Protein AF-A0A9P7Z7U4-F1 (afdb_monomer)

Secondary structure (DSSP, 8-state):
-PPPPPPPTT-SPPPTTSHHHHHHTSSS----GGGGSSPPPP--S-----TTGGGTT---------GGGSSPPHHHHHHHHHHHHHHHHHHHHHHHHHHHHHHHHHHHHHHHHHHHHHHHHHHHHHHHHHHHHTT----GGG----SS-S------HHHHHHHHHHHHHHHHHHTTSGGGSSS-----------

Structure (mmCIF, N/CA/C/O backbone):
data_AF-A0A9P7Z7U4-F1
#
_entry.id   AF-A0A9P7Z7U4-F1
#
loop_
_atom_site.group_PDB
_atom_site.id
_atom_site.type_symbol
_atom_site.label_atom_id
_atom_site.label_alt_id
_atom_site.label_comp_id
_atom_site.label_asym_id
_atom_site.label_entity_id
_atom_site.label_seq_id
_atom_site.pdbx_PDB_ins_code
_atom_site.Cartn_x
_atom_site.Cartn_y
_atom_site.Cartn_z
_atom_site.occupancy
_atom_site.B_iso_or_equiv
_atom_site.auth_seq_id
_atom_site.auth_comp_id
_atom_site.auth_asym_id
_atom_site.auth_atom_id
_atom_site.pdbx_PDB_model_num
ATOM 1 N N . MET A 1 1 ? -28.093 2.562 -2.407 1.00 53.78 1 MET A N 1
ATOM 2 C CA . MET A 1 1 ? -27.648 2.132 -3.753 1.00 53.78 1 MET A CA 1
ATOM 3 C C . MET A 1 1 ? -27.410 0.629 -3.735 1.00 53.78 1 MET A C 1
ATOM 5 O O . MET A 1 1 ? -26.578 0.169 -2.962 1.00 53.78 1 MET A O 1
ATOM 9 N N . ALA A 1 2 ? -28.200 -0.135 -4.493 1.00 54.59 2 ALA A N 1
ATOM 10 C CA . ALA A 1 2 ? -28.152 -1.597 -4.494 1.00 54.59 2 ALA A CA 1
ATOM 11 C C . ALA A 1 2 ? -26.913 -2.122 -5.244 1.00 54.59 2 ALA A C 1
ATOM 13 O O . ALA A 1 2 ? -26.557 -1.611 -6.303 1.00 54.59 2 ALA A O 1
ATOM 14 N N . LYS A 1 3 ? -26.252 -3.142 -4.686 1.00 68.19 3 LYS A N 1
ATOM 15 C CA . LYS A 1 3 ? -25.106 -3.832 -5.297 1.00 68.19 3 LYS A CA 1
ATOM 16 C C . LYS A 1 3 ? -25.622 -4.801 -6.370 1.00 68.19 3 LYS A C 1
ATOM 18 O O . LYS A 1 3 ? -26.351 -5.731 -6.045 1.00 68.19 3 LYS A O 1
ATOM 23 N N . THR A 1 4 ? -25.253 -4.599 -7.635 1.00 70.69 4 THR A N 1
ATOM 24 C CA . THR A 1 4 ? -25.610 -5.502 -8.745 1.00 70.69 4 THR A CA 1
ATOM 25 C C . THR A 1 4 ? -24.744 -6.767 -8.730 1.00 70.69 4 THR A C 1
ATOM 27 O O . THR A 1 4 ? -23.529 -6.679 -8.550 1.00 70.69 4 THR A O 1
ATOM 30 N N . ALA A 1 5 ? -25.354 -7.937 -8.946 1.00 73.44 5 ALA A N 1
ATOM 31 C CA . ALA A 1 5 ? -24.666 -9.229 -8.991 1.00 73.44 5 ALA A CA 1
ATOM 32 C C . ALA A 1 5 ? -23.664 -9.331 -10.169 1.00 73.44 5 ALA A C 1
ATOM 34 O O . ALA A 1 5 ? -23.907 -8.754 -11.233 1.00 73.44 5 ALA A O 1
ATOM 35 N N . PRO A 1 6 ? -22.546 -10.072 -10.025 1.00 65.31 6 PRO A N 1
ATOM 36 C CA . PRO A 1 6 ? -21.563 -10.219 -11.095 1.00 65.31 6 PRO A CA 1
ATOM 37 C C . PRO A 1 6 ? -22.124 -11.047 -12.261 1.00 65.31 6 PRO A C 1
ATOM 39 O O . PRO A 1 6 ? -22.625 -12.157 -12.084 1.00 65.31 6 PRO A O 1
ATOM 42 N N . MET A 1 7 ? -22.016 -10.516 -13.480 1.00 63.41 7 MET A N 1
ATOM 43 C CA . MET A 1 7 ? -22.521 -11.164 -14.694 1.00 63.41 7 MET A CA 1
ATOM 44 C C . MET A 1 7 ? -21.717 -12.433 -15.039 1.00 63.41 7 MET A C 1
ATOM 46 O O . MET A 1 7 ? -20.485 -12.422 -15.088 1.00 63.41 7 MET A O 1
ATOM 50 N N . LYS A 1 8 ? -22.423 -13.534 -15.331 1.00 63.44 8 LYS A N 1
ATOM 51 C CA . LYS A 1 8 ? -21.854 -14.841 -15.708 1.00 63.44 8 LYS A CA 1
ATOM 52 C C . LYS A 1 8 ? -21.093 -14.743 -17.044 1.00 63.44 8 LYS A C 1
ATOM 54 O O . LYS A 1 8 ? -21.683 -14.413 -18.074 1.00 63.44 8 LYS A O 1
ATOM 59 N N . LYS A 1 9 ? -19.791 -15.064 -17.052 1.00 59.34 9 LYS A N 1
ATOM 60 C CA . LYS A 1 9 ? -18.967 -15.162 -18.277 1.00 59.34 9 LYS A CA 1
ATOM 61 C C . LYS A 1 9 ? -19.599 -16.170 -19.247 1.00 59.34 9 LYS A C 1
ATOM 63 O O . LYS A 1 9 ? -19.725 -17.341 -18.906 1.00 59.34 9 LYS A O 1
ATOM 68 N N . GLY A 1 10 ? -19.982 -15.710 -20.439 1.00 59.62 10 GLY A N 1
ATOM 69 C CA . GLY A 1 10 ? -20.414 -16.569 -21.552 1.00 59.62 10 GLY A CA 1
ATOM 70 C C . GLY A 1 10 ? -21.781 -16.255 -22.167 1.00 59.62 10 GLY A C 1
ATOM 71 O O . GLY A 1 10 ? -22.079 -16.802 -23.218 1.00 59.62 10 GLY A O 1
ATOM 72 N N . LYS A 1 11 ? -22.597 -15.377 -21.563 1.00 58.62 11 LYS A N 1
ATOM 73 C CA . LYS A 1 11 ? -23.938 -15.029 -22.089 1.00 58.62 11 LYS A CA 1
ATOM 74 C C . LYS A 1 11 ? -24.043 -13.654 -22.757 1.00 58.62 11 LYS A C 1
ATOM 76 O O . LYS A 1 11 ? -25.114 -13.300 -23.234 1.00 58.62 11 LYS A O 1
ATOM 81 N N . ASN A 1 12 ? -22.958 -12.884 -22.805 1.00 63.12 12 ASN A N 1
ATOM 82 C CA . ASN A 1 12 ? -22.965 -11.617 -23.532 1.00 63.12 12 ASN A CA 1
ATOM 83 C C . ASN A 1 12 ? -22.619 -11.886 -25.000 1.00 63.12 12 ASN A C 1
ATOM 85 O O . ASN A 1 12 ? -21.666 -12.637 -25.242 1.00 63.12 12 ASN A O 1
ATOM 89 N N . PRO A 1 13 ? -23.328 -11.270 -25.967 1.00 65.69 13 PRO A N 1
ATOM 90 C CA . PRO A 1 13 ? -22.932 -11.345 -27.364 1.00 65.69 13 PRO A CA 1
ATOM 91 C C . PRO A 1 13 ? -21.469 -10.915 -27.472 1.00 65.69 13 PRO A C 1
ATOM 93 O O . PRO A 1 13 ? -21.050 -9.910 -26.887 1.00 65.69 13 PRO A O 1
ATOM 96 N N . ILE A 1 14 ? -20.670 -11.734 -28.155 1.00 65.94 14 ILE A N 1
ATOM 97 C CA . ILE A 1 14 ? -19.247 -11.479 -28.361 1.00 65.94 14 ILE A CA 1
ATOM 98 C C . ILE A 1 14 ? -19.124 -10.080 -28.961 1.00 65.94 14 ILE A C 1
ATOM 100 O O . ILE A 1 14 ? -19.628 -9.817 -30.049 1.00 65.94 14 ILE A O 1
ATOM 104 N N . SER A 1 15 ? -18.485 -9.168 -28.223 1.00 75.94 15 SER A N 1
ATOM 105 C CA . SER A 1 15 ? -18.319 -7.787 -28.670 1.00 75.94 15 SER A CA 1
ATOM 106 C C . SER A 1 15 ? -17.705 -7.769 -30.068 1.00 75.94 15 SER A C 1
ATOM 108 O O . SER A 1 15 ? -16.692 -8.436 -30.311 1.00 75.94 15 SER A O 1
ATOM 110 N N . VAL A 1 16 ? -18.293 -6.968 -30.961 1.00 74.50 16 VAL A N 1
ATOM 111 C CA . VAL A 1 16 ? -17.900 -6.825 -32.374 1.00 74.50 16 VAL A CA 1
ATOM 112 C C . VAL A 1 16 ? -16.402 -6.533 -32.528 1.00 74.50 16 VAL A C 1
ATOM 114 O O . VAL A 1 16 ? -15.778 -6.971 -33.490 1.00 74.50 16 VAL A O 1
ATOM 117 N N . ARG A 1 17 ? -15.785 -5.852 -31.551 1.00 80.94 17 ARG A N 1
ATOM 118 C CA . ARG A 1 17 ? -14.359 -5.473 -31.563 1.00 80.94 17 ARG A CA 1
ATOM 119 C C . ARG A 1 17 ? -13.432 -6.493 -30.889 1.00 80.94 17 ARG A C 1
ATOM 121 O O . ARG A 1 17 ? -12.218 -6.282 -30.870 1.00 80.94 17 ARG A O 1
ATOM 128 N N . SER A 1 18 ? -13.969 -7.561 -30.303 1.00 80.94 18 SER A N 1
ATOM 129 C CA . SER A 1 18 ? -13.172 -8.564 -29.597 1.00 80.94 18 SER A CA 1
ATOM 130 C C . SER A 1 18 ? -12.299 -9.376 -30.558 1.00 80.94 18 SER A C 1
ATOM 132 O O . SER A 1 18 ? -12.591 -9.532 -31.741 1.00 80.94 18 SER A O 1
ATOM 134 N N . ARG A 1 19 ? -11.209 -9.950 -30.039 1.00 76.19 19 ARG A N 1
ATOM 135 C CA . ARG A 1 19 ? -10.376 -10.872 -30.826 1.00 76.19 19 ARG A CA 1
ATOM 136 C C . ARG A 1 19 ? -11.134 -12.130 -31.260 1.00 76.19 19 ARG A C 1
ATOM 138 O O . ARG A 1 19 ? -10.766 -12.712 -32.270 1.00 76.19 19 ARG A O 1
ATOM 145 N N . ALA A 1 20 ? -12.157 -12.549 -30.513 1.00 73.56 20 ALA A N 1
ATOM 146 C CA . ALA A 1 20 ? -12.950 -13.730 -30.838 1.00 73.56 20 ALA A CA 1
ATOM 147 C C . ALA A 1 20 ? -13.825 -13.513 -32.084 1.00 73.56 20 ALA A C 1
ATOM 149 O O . ALA A 1 20 ? -13.815 -14.375 -32.955 1.00 73.56 20 ALA A O 1
ATOM 150 N N . SER A 1 21 ? -14.490 -12.355 -32.231 1.00 75.50 21 SER A N 1
ATOM 151 C CA . SER A 1 21 ? -15.268 -12.057 -33.451 1.00 75.50 21 SER A CA 1
ATOM 152 C C . SER A 1 21 ? -14.368 -11.979 -34.685 1.00 75.50 21 SER A C 1
ATOM 154 O O . SER A 1 21 ? -14.662 -12.584 -35.708 1.00 75.50 21 SER A O 1
ATOM 156 N N . LYS A 1 22 ? -13.208 -11.323 -34.563 1.00 77.62 22 LYS A N 1
ATOM 157 C CA . LYS A 1 22 ? -12.234 -11.210 -35.659 1.00 77.62 22 LYS A CA 1
ATOM 158 C C . LYS A 1 22 ? -11.640 -12.556 -36.087 1.00 77.62 22 LYS A C 1
ATOM 160 O O . LYS A 1 22 ? -11.245 -12.686 -37.236 1.00 77.62 22 LYS A O 1
ATOM 165 N N . ARG A 1 23 ? -11.574 -13.534 -35.175 1.00 77.06 23 ARG A N 1
ATOM 166 C CA . ARG A 1 23 ? -11.170 -14.920 -35.475 1.00 77.06 23 ARG A CA 1
ATOM 167 C C . ARG A 1 23 ? -12.306 -15.751 -36.069 1.00 77.06 23 ARG A C 1
ATOM 169 O O . ARG A 1 23 ? -12.038 -16.626 -36.873 1.00 77.06 23 ARG A O 1
ATOM 176 N N . ALA A 1 24 ? -13.553 -15.488 -35.684 1.00 70.69 24 ALA A N 1
ATOM 177 C CA . ALA A 1 24 ? -14.711 -16.165 -36.266 1.00 70.69 24 ALA A 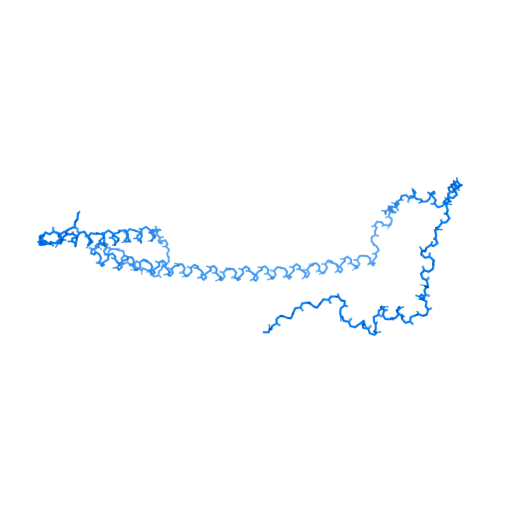CA 1
ATOM 178 C C . ALA A 1 24 ? -14.969 -15.729 -37.721 1.00 70.69 24 ALA A C 1
ATOM 180 O O . ALA A 1 24 ? -15.392 -16.541 -38.530 1.00 70.69 24 ALA A O 1
ATOM 181 N N . SER A 1 25 ? -14.693 -14.465 -38.063 1.00 67.19 25 SER A N 1
ATOM 182 C CA . SER A 1 25 ? -14.880 -13.920 -39.418 1.00 67.19 25 SER A CA 1
ATOM 183 C C . SER A 1 25 ? -13.629 -13.981 -40.306 1.00 67.19 25 SER A C 1
ATOM 185 O O . SER A 1 25 ? -13.640 -13.422 -41.400 1.00 67.19 25 SER A O 1
ATOM 187 N N . SER A 1 26 ? -12.531 -14.600 -39.855 1.00 67.75 26 SER A N 1
ATOM 188 C CA . SER A 1 26 ? -11.343 -14.780 -40.698 1.00 67.75 26 SER A CA 1
ATOM 189 C C . SER A 1 26 ? -11.488 -16.035 -41.572 1.00 67.75 26 SER A C 1
ATOM 191 O O . SER A 1 26 ? -11.733 -17.096 -41.004 1.00 67.75 26 SER A O 1
ATOM 193 N N . PRO A 1 27 ? -11.248 -15.972 -42.900 1.00 68.25 27 PRO A N 1
ATOM 194 C CA . PRO A 1 27 ? -11.294 -17.129 -43.814 1.00 68.25 27 PRO A CA 1
ATOM 195 C C . PRO A 1 27 ? -10.269 -18.247 -43.557 1.00 68.25 27 PRO A C 1
ATOM 197 O O . PRO A 1 27 ? -10.151 -19.176 -44.348 1.00 68.25 27 PRO A O 1
ATOM 200 N N . SER A 1 28 ? -9.498 -18.175 -42.474 1.00 62.50 28 SER A N 1
ATOM 201 C CA . SER A 1 28 ? -8.629 -19.260 -42.045 1.00 62.50 28 SER A CA 1
ATOM 202 C C . SER A 1 28 ? -9.347 -20.063 -40.963 1.00 62.50 28 SER A C 1
ATOM 204 O O . SER A 1 28 ? -9.469 -19.569 -39.842 1.00 62.50 28 SER A O 1
ATOM 206 N N . ILE A 1 29 ? -9.719 -21.308 -41.280 1.00 63.06 29 ILE A N 1
ATOM 207 C CA . ILE A 1 29 ? -10.112 -22.379 -40.343 1.00 63.06 29 ILE A CA 1
ATOM 208 C C . ILE A 1 29 ? -11.628 -22.688 -40.211 1.00 63.06 29 ILE A C 1
ATOM 210 O O . ILE A 1 29 ? -12.133 -22.925 -39.118 1.00 63.06 29 ILE A O 1
ATOM 214 N N . ASP A 1 30 ? -12.354 -22.856 -41.323 1.00 58.62 30 ASP A N 1
ATOM 215 C CA . ASP A 1 30 ? -13.291 -23.999 -41.350 1.00 58.62 30 ASP A CA 1
ATOM 216 C C . ASP A 1 30 ? -12.516 -25.222 -41.828 1.00 58.62 30 ASP A C 1
ATOM 218 O O . ASP A 1 30 ? -12.589 -25.635 -42.980 1.00 58.62 30 ASP A O 1
ATOM 222 N N . THR A 1 31 ? -11.660 -25.738 -40.944 1.00 61.19 31 THR A N 1
ATOM 223 C CA . THR A 1 31 ? -11.147 -27.086 -41.126 1.00 61.19 31 THR A CA 1
ATOM 224 C C . THR A 1 31 ? -12.280 -28.023 -40.747 1.00 61.19 31 THR A C 1
ATOM 226 O O . THR A 1 31 ? -12.677 -28.176 -39.580 1.00 61.19 31 THR A O 1
ATOM 229 N N . ASP A 1 32 ? -12.855 -28.617 -41.779 1.00 64.88 32 ASP A N 1
ATOM 230 C CA . ASP A 1 32 ? -13.521 -29.893 -41.706 1.00 64.88 32 ASP A CA 1
ATOM 231 C C . ASP A 1 32 ? -12.712 -30.793 -40.764 1.00 64.88 32 ASP A C 1
ATOM 233 O O . ASP A 1 32 ? -11.511 -31.016 -40.899 1.00 64.88 32 ASP A O 1
ATOM 237 N N . LYS A 1 33 ? -13.371 -31.271 -39.709 1.00 65.56 33 LYS A N 1
ATOM 238 C CA . LYS A 1 33 ? -12.751 -32.063 -38.638 1.00 65.56 33 LYS A CA 1
ATOM 239 C C . LYS A 1 33 ? -12.387 -33.476 -39.137 1.00 65.56 33 LYS A C 1
ATOM 241 O O . LYS A 1 33 ? -12.159 -34.369 -38.327 1.00 65.56 33 LYS A 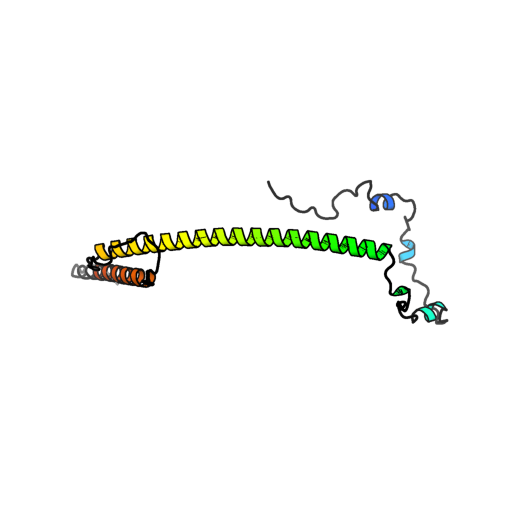O 1
ATOM 246 N N . SER A 1 34 ? -12.320 -33.658 -40.457 1.00 68.00 34 SER A N 1
ATOM 247 C CA . SER A 1 34 ? -11.947 -34.858 -41.201 1.00 68.00 34 SER A CA 1
ATOM 248 C C . SER A 1 34 ? -10.561 -35.364 -40.796 1.00 68.00 34 SER A C 1
ATOM 250 O O . SER A 1 34 ? -10.356 -36.567 -40.673 1.00 68.00 34 SER A O 1
ATOM 252 N N . LEU A 1 35 ? -9.645 -34.457 -40.448 1.00 65.19 35 LEU A N 1
ATOM 253 C CA . LEU A 1 35 ? -8.295 -34.798 -39.992 1.00 65.19 35 LEU A CA 1
ATOM 254 C C . LEU A 1 35 ? -8.205 -35.221 -38.516 1.00 65.19 35 LEU A C 1
ATOM 256 O O . LEU A 1 35 ? -7.141 -35.647 -38.080 1.00 65.19 35 LEU A O 1
ATOM 260 N N . LYS A 1 36 ? -9.290 -35.142 -37.727 1.00 70.06 36 LYS A N 1
ATOM 261 C CA . LYS A 1 36 ? -9.268 -35.608 -36.323 1.00 70.06 36 LYS A CA 1
ATOM 262 C C . LYS A 1 36 ? -9.312 -37.130 -36.193 1.00 70.06 36 LYS A C 1
ATOM 264 O O . LYS A 1 36 ? -8.868 -37.651 -35.177 1.00 70.06 36 LYS A O 1
ATOM 269 N N . ASN A 1 37 ? -9.828 -37.825 -37.208 1.00 73.50 37 ASN A N 1
ATOM 270 C CA . ASN A 1 37 ? -9.922 -39.288 -37.225 1.00 73.50 37 ASN A CA 1
ATOM 271 C C . ASN A 1 37 ? -8.746 -39.951 -37.957 1.00 73.50 37 ASN A C 1
ATOM 273 O O . ASN A 1 37 ? -8.653 -41.177 -37.987 1.00 73.50 37 ASN A O 1
ATOM 277 N N . VAL A 1 38 ? -7.844 -39.162 -38.548 1.00 79.00 38 VAL A N 1
ATOM 278 C CA . VAL A 1 38 ? -6.641 -39.695 -39.186 1.00 79.00 38 VAL A CA 1
ATOM 279 C C . VAL A 1 38 ? -5.639 -40.022 -38.086 1.00 79.00 38 VAL A C 1
ATOM 281 O O . VAL A 1 38 ? -5.081 -39.133 -37.444 1.00 79.00 38 VAL A O 1
ATOM 284 N N . LYS A 1 39 ? -5.433 -41.319 -37.843 1.00 80.31 39 LYS A N 1
ATOM 285 C CA . LYS A 1 39 ? -4.415 -41.793 -36.905 1.00 80.31 39 LYS A CA 1
ATOM 286 C C . LYS A 1 39 ? -3.036 -41.351 -37.419 1.00 80.31 39 LYS A C 1
ATOM 288 O O . LYS A 1 39 ? -2.740 -41.599 -38.590 1.00 80.31 39 LYS A O 1
ATOM 293 N N . PRO A 1 40 ? -2.195 -40.710 -36.588 1.00 77.69 40 PRO A N 1
ATOM 294 C CA . PRO A 1 40 ? -0.841 -40.376 -37.002 1.00 77.69 40 PRO A CA 1
ATOM 295 C C . PRO A 1 40 ? -0.069 -41.658 -37.363 1.00 77.69 40 PRO A C 1
ATOM 297 O O . PRO A 1 40 ? -0.362 -42.726 -36.810 1.00 77.69 40 PRO A O 1
ATOM 300 N N . PRO A 1 41 ? 0.899 -41.576 -38.292 1.00 78.00 41 PRO A N 1
ATOM 301 C CA . PRO A 1 41 ? 1.740 -42.714 -38.634 1.00 78.00 41 PRO A CA 1
ATOM 302 C C . PRO A 1 41 ? 2.431 -43.260 -37.377 1.00 78.00 41 PRO A C 1
ATOM 304 O O . PRO A 1 41 ? 2.852 -42.495 -36.511 1.00 78.00 41 PRO A O 1
ATOM 307 N N . ASN A 1 42 ? 2.521 -44.590 -37.283 1.00 74.94 42 ASN A N 1
ATOM 308 C CA . ASN A 1 42 ? 3.298 -45.287 -36.257 1.00 74.94 42 ASN A CA 1
ATOM 309 C C . ASN A 1 42 ? 4.731 -44.725 -36.258 1.00 74.94 42 ASN A C 1
ATOM 311 O O . ASN A 1 42 ? 5.351 -44.651 -37.322 1.00 74.94 42 ASN A O 1
ATOM 315 N N . GLU A 1 43 ? 5.223 -44.309 -35.088 1.00 69.81 43 GLU A N 1
ATOM 316 C CA . GLU A 1 43 ? 6.596 -43.849 -34.900 1.00 69.81 43 GLU A CA 1
ATOM 317 C C . GLU A 1 43 ? 7.570 -44.911 -35.428 1.00 69.81 43 GLU A C 1
ATOM 319 O O . GLU A 1 43 ? 7.791 -45.956 -34.821 1.00 69.81 43 GLU A O 1
ATOM 324 N N . SER A 1 44 ? 8.150 -44.660 -36.604 1.00 67.25 44 SER A N 1
ATOM 325 C CA . SER A 1 44 ? 9.158 -45.554 -37.160 1.00 67.25 44 SER A CA 1
ATOM 326 C C . SER A 1 44 ? 10.317 -45.686 -36.171 1.00 67.25 44 SER A C 1
ATOM 328 O O . SER A 1 44 ? 10.877 -44.676 -35.746 1.00 67.25 44 SER A O 1
ATOM 330 N N . VAL A 1 45 ? 10.716 -46.926 -35.882 1.00 61.03 45 VAL A N 1
ATOM 331 C CA . VAL A 1 45 ? 11.788 -47.354 -34.953 1.00 61.03 45 VAL A CA 1
ATOM 332 C C . VAL A 1 45 ? 13.186 -46.812 -35.330 1.00 61.03 45 VAL A C 1
ATOM 334 O O . VAL A 1 45 ? 14.194 -47.116 -34.701 1.00 61.03 45 VAL A O 1
ATOM 337 N N . ASN A 1 46 ? 13.276 -45.935 -36.329 1.00 62.59 46 ASN A N 1
ATOM 338 C CA . ASN A 1 46 ? 14.488 -45.217 -36.687 1.00 62.59 46 ASN A CA 1
ATOM 339 C C . ASN A 1 46 ? 14.608 -43.938 -35.847 1.00 62.59 46 ASN A C 1
ATOM 341 O O . ASN A 1 46 ? 14.505 -42.824 -36.367 1.00 62.59 46 ASN A O 1
ATOM 345 N N . TYR A 1 47 ? 14.850 -44.104 -34.542 1.00 63.12 47 TYR A N 1
ATOM 346 C CA . TYR A 1 47 ? 15.257 -43.031 -33.633 1.00 63.12 47 TYR A CA 1
ATOM 347 C C . TYR A 1 47 ? 16.646 -42.527 -34.044 1.00 63.12 47 TYR A C 1
ATOM 349 O O . TYR A 1 47 ? 17.676 -42.891 -33.480 1.00 63.12 47 TYR A O 1
ATOM 357 N N . ARG A 1 48 ? 16.701 -41.701 -35.090 1.00 67.6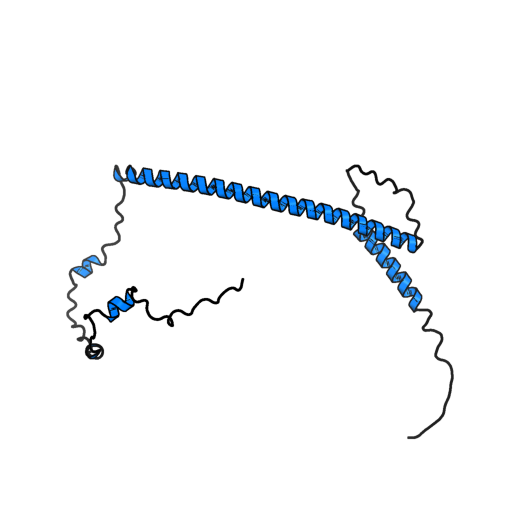2 48 ARG A N 1
ATOM 358 C CA . ARG A 1 48 ? 17.880 -40.884 -35.365 1.00 67.62 48 ARG A CA 1
ATOM 359 C C . ARG A 1 48 ? 17.862 -39.783 -34.307 1.00 67.62 48 ARG A C 1
ATOM 361 O O . ARG A 1 48 ? 16.904 -39.006 -34.318 1.00 67.62 48 ARG A O 1
ATOM 368 N N . PRO A 1 49 ? 18.848 -39.687 -33.396 1.00 64.69 49 PRO A N 1
ATOM 369 C CA . PRO A 1 49 ? 18.897 -38.567 -32.470 1.00 64.69 49 PRO A CA 1
ATOM 370 C C . PRO A 1 49 ? 18.967 -37.295 -33.312 1.00 64.69 49 PRO A C 1
ATOM 372 O O . PRO A 1 49 ? 19.953 -37.033 -34.003 1.00 64.69 49 PRO A O 1
ATOM 375 N N . SER A 1 50 ? 17.861 -36.550 -33.342 1.00 71.31 50 SER A N 1
ATOM 376 C CA . SER A 1 50 ? 17.814 -35.281 -34.054 1.00 71.31 50 SER A CA 1
ATOM 377 C C . SER A 1 50 ? 18.899 -34.379 -33.471 1.00 71.31 50 SER A C 1
ATOM 379 O O . SER A 1 50 ? 19.145 -34.395 -32.266 1.00 71.31 50 SER A O 1
ATOM 381 N N . VAL A 1 51 ? 19.548 -33.569 -34.303 1.00 66.56 51 VAL A N 1
ATOM 382 C CA . VAL A 1 51 ? 20.573 -32.604 -33.859 1.00 66.56 51 VAL A CA 1
ATOM 383 C C . VAL A 1 51 ? 20.033 -31.679 -32.744 1.00 66.56 51 VAL A C 1
ATOM 385 O O . VAL A 1 51 ? 20.791 -31.178 -31.920 1.00 66.56 51 VAL A O 1
ATOM 388 N N . LEU A 1 52 ? 18.705 -31.533 -32.638 1.00 65.25 52 LEU A N 1
ATOM 389 C CA . LEU A 1 52 ? 18.009 -30.807 -31.573 1.00 65.25 52 LEU A CA 1
ATOM 390 C C . LEU A 1 52 ? 18.018 -31.522 -30.206 1.00 65.25 52 LEU A C 1
ATOM 392 O O . LEU A 1 52 ? 17.885 -30.850 -29.184 1.00 65.25 52 LEU A O 1
ATOM 396 N N . ALA A 1 53 ? 18.197 -32.846 -30.148 1.00 63.62 53 ALA A N 1
ATOM 397 C CA . ALA A 1 53 ? 18.285 -33.598 -28.893 1.00 63.62 53 ALA A CA 1
ATOM 398 C C . ALA A 1 53 ? 19.542 -33.224 -28.085 1.00 63.62 53 ALA A C 1
ATOM 400 O O . ALA A 1 53 ? 19.478 -33.128 -26.862 1.00 63.62 53 ALA A O 1
ATOM 401 N N . VAL A 1 54 ? 20.648 -32.893 -28.765 1.00 61.09 54 VAL A N 1
ATOM 402 C CA . VAL A 1 54 ? 21.897 -32.402 -28.143 1.00 61.09 54 VAL A CA 1
ATOM 403 C C . VAL A 1 54 ? 21.691 -31.050 -27.439 1.00 61.09 54 VAL A C 1
ATOM 405 O O . VAL A 1 54 ? 22.387 -30.726 -26.480 1.00 61.09 54 VAL A O 1
ATOM 408 N N . HIS A 1 55 ? 20.692 -30.268 -27.860 1.00 59.84 55 HIS A N 1
ATOM 409 C CA . HIS A 1 55 ? 20.379 -28.968 -27.266 1.00 59.84 55 HIS A CA 1
ATOM 410 C C . HIS A 1 55 ? 19.395 -29.031 -26.089 1.00 59.84 55 HIS A C 1
ATOM 412 O O . HIS A 1 55 ? 19.243 -28.026 -25.394 1.00 59.84 55 HIS A O 1
ATOM 418 N N . GLN A 1 56 ? 18.758 -30.176 -25.809 1.00 60.28 56 GLN A N 1
ATOM 419 C CA . GLN A 1 56 ? 17.859 -30.296 -24.651 1.00 60.28 56 GLN A CA 1
ATOM 420 C C . GLN A 1 56 ? 18.608 -30.343 -23.307 1.00 60.28 56 GLN A C 1
ATOM 422 O O . GLN A 1 56 ? 18.031 -30.011 -22.275 1.00 60.28 56 GLN A O 1
ATOM 427 N N . SER A 1 57 ? 19.908 -30.656 -23.318 1.00 56.00 57 SER A N 1
ATOM 428 C CA . SER A 1 57 ? 20.802 -30.600 -22.152 1.00 56.00 57 SER A CA 1
ATOM 429 C C . SER A 1 57 ? 21.692 -29.350 -22.109 1.00 56.00 57 SER A C 1
ATOM 431 O O . SER A 1 57 ? 22.606 -29.269 -21.287 1.00 56.00 57 SER A O 1
ATOM 433 N N . ALA A 1 58 ? 21.437 -28.341 -22.950 1.00 62.44 58 ALA A N 1
ATOM 434 C CA . ALA A 1 58 ? 22.083 -27.036 -22.832 1.00 62.44 58 ALA A CA 1
ATOM 435 C C . ALA A 1 58 ? 21.443 -26.260 -21.668 1.00 62.44 58 ALA A C 1
ATOM 437 O O . ALA A 1 58 ? 20.579 -25.402 -21.860 1.00 62.44 58 ALA A O 1
ATOM 438 N N . GLY A 1 59 ? 21.841 -26.613 -20.443 1.00 68.81 59 GLY A N 1
ATOM 439 C CA . GLY A 1 59 ? 21.375 -25.995 -19.206 1.00 68.81 59 GLY A CA 1
ATOM 440 C C . GLY A 1 59 ? 21.403 -24.466 -19.266 1.00 68.81 59 GLY A C 1
ATOM 441 O O . GLY A 1 59 ? 22.228 -23.857 -19.951 1.00 68.81 59 GLY A O 1
ATOM 442 N N . VAL A 1 60 ? 20.473 -23.835 -18.545 1.00 71.38 60 VAL A N 1
ATOM 443 C CA . VAL A 1 60 ? 20.325 -22.377 -18.455 1.00 71.38 60 VAL A CA 1
ATOM 444 C C . VAL A 1 60 ? 21.617 -21.755 -17.916 1.00 71.38 60 VAL A C 1
ATOM 446 O O . VAL A 1 60 ? 21.769 -21.527 -16.718 1.00 71.38 60 VAL A O 1
ATOM 449 N N . SER A 1 61 ? 22.558 -21.428 -18.800 1.00 70.94 61 SER A N 1
ATOM 450 C CA . SER A 1 61 ? 23.745 -20.663 -18.438 1.00 70.94 61 SER A CA 1
ATOM 451 C C . SER A 1 61 ? 23.328 -19.206 -18.238 1.00 70.94 61 SER A C 1
ATOM 453 O O . SER A 1 61 ? 23.159 -18.413 -19.174 1.00 70.94 61 SER A O 1
ATOM 455 N N . LYS A 1 62 ? 23.097 -18.825 -16.979 1.00 75.25 62 LYS A N 1
ATOM 456 C CA . LYS A 1 62 ? 22.984 -17.410 -16.623 1.00 75.25 62 LYS A CA 1
ATOM 457 C C . LYS A 1 62 ? 24.363 -16.799 -16.838 1.00 75.25 62 LYS A C 1
ATOM 459 O O . LYS A 1 62 ? 25.327 -17.211 -16.207 1.00 75.25 62 LYS A O 1
ATOM 464 N N . LYS A 1 63 ? 24.461 -15.830 -17.753 1.00 75.44 63 LYS A N 1
ATOM 465 C CA . LYS A 1 63 ? 25.708 -15.090 -17.977 1.00 75.44 63 LYS A CA 1
ATOM 466 C C . LYS A 1 63 ? 26.122 -14.461 -16.646 1.00 75.44 63 LYS A C 1
ATOM 468 O O . LYS A 1 63 ? 25.428 -13.561 -16.165 1.00 75.44 63 LYS A O 1
ATOM 473 N N . SER A 1 64 ? 27.217 -14.937 -16.060 1.00 74.12 64 SER A N 1
ATOM 474 C CA . SER A 1 64 ? 27.774 -14.342 -14.854 1.00 74.12 64 SER A CA 1
ATOM 475 C C . SER A 1 64 ? 28.212 -12.915 -15.190 1.00 74.12 64 SER A C 1
ATOM 477 O O . SER A 1 64 ? 28.861 -12.639 -16.205 1.00 74.12 64 SER A O 1
ATOM 479 N N . LYS A 1 65 ? 27.744 -11.952 -14.398 1.00 77.25 65 LYS A N 1
ATOM 480 C CA . LYS A 1 65 ? 28.134 -10.553 -14.562 1.00 77.25 65 LYS A CA 1
ATOM 481 C C . LYS A 1 65 ? 29.452 -10.362 -13.824 1.00 77.25 65 LYS A C 1
ATOM 483 O O . LYS A 1 65 ? 29.446 -10.041 -12.646 1.00 77.25 65 LYS A O 1
ATOM 488 N N . ASN A 1 66 ? 30.566 -10.566 -14.515 1.00 81.19 66 ASN A N 1
ATOM 489 C CA . ASN A 1 66 ? 31.899 -10.272 -13.992 1.00 81.19 66 ASN A CA 1
ATOM 490 C C . ASN A 1 66 ? 32.443 -8.974 -14.619 1.00 81.19 66 ASN A C 1
ATOM 492 O O . ASN A 1 66 ? 32.071 -8.599 -15.739 1.00 81.19 66 ASN A O 1
ATOM 496 N N . GLY A 1 67 ? 33.311 -8.272 -13.886 1.00 81.38 67 GLY A N 1
ATOM 497 C CA . GLY A 1 6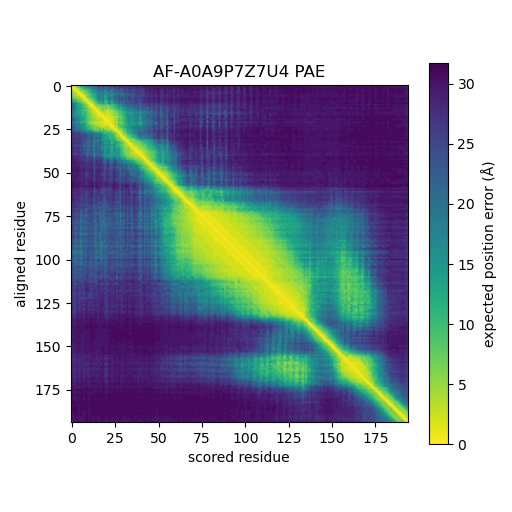7 ? 33.987 -7.055 -14.347 1.00 81.38 67 GLY A CA 1
ATOM 498 C C . GLY A 1 67 ? 33.023 -5.911 -14.673 1.00 81.38 67 GLY A C 1
ATOM 499 O O . GLY A 1 67 ? 32.084 -5.652 -13.937 1.00 81.38 67 GLY A O 1
ATOM 500 N N . ARG A 1 68 ? 33.201 -5.238 -15.816 1.00 76.44 68 ARG A N 1
ATOM 501 C CA . ARG A 1 68 ? 32.413 -4.053 -16.229 1.00 76.44 68 ARG A CA 1
ATOM 502 C C . ARG A 1 68 ? 30.887 -4.262 -16.231 1.00 76.44 68 ARG A C 1
ATOM 504 O O . ARG A 1 68 ? 30.139 -3.296 -16.131 1.00 76.44 68 ARG A O 1
ATOM 511 N N . LYS A 1 69 ? 30.415 -5.510 -16.337 1.00 78.75 69 LYS A N 1
ATOM 512 C CA . LYS A 1 69 ? 28.983 -5.860 -16.315 1.00 78.75 69 LYS A CA 1
ATOM 513 C C . LYS A 1 69 ? 28.370 -5.885 -14.905 1.00 78.75 69 LYS A C 1
ATOM 515 O O . LYS A 1 69 ? 27.153 -6.042 -14.804 1.00 78.75 69 LYS A O 1
ATOM 520 N N . THR A 1 70 ? 29.172 -5.746 -13.844 1.00 81.94 70 THR A N 1
ATOM 521 C CA . THR A 1 70 ? 28.688 -5.564 -12.463 1.00 81.94 70 THR A CA 1
ATOM 522 C C . THR A 1 70 ? 28.122 -4.163 -12.254 1.00 81.94 70 THR A C 1
ATOM 524 O O . THR A 1 70 ? 27.139 -3.994 -11.535 1.00 81.94 70 THR A O 1
ATOM 527 N N . LEU A 1 71 ? 28.694 -3.162 -12.928 1.00 86.62 71 LEU A N 1
ATOM 528 C CA . LEU A 1 71 ? 28.233 -1.787 -12.844 1.00 86.62 71 LEU A CA 1
ATOM 529 C C . LEU A 1 71 ? 26.907 -1.640 -13.593 1.00 86.62 71 LEU A C 1
ATOM 531 O O . LEU A 1 71 ? 26.773 -1.983 -14.771 1.00 86.62 71 LEU A O 1
ATOM 535 N N . LEU A 1 72 ? 25.905 -1.109 -12.895 1.00 86.31 72 LEU A N 1
ATOM 536 C CA . LEU A 1 72 ? 24.621 -0.784 -13.497 1.00 86.31 72 LEU A CA 1
ATOM 537 C C . LEU A 1 72 ? 24.810 0.303 -14.561 1.00 86.31 72 LEU A C 1
ATOM 539 O O . LEU A 1 72 ? 25.405 1.350 -14.304 1.00 86.31 72 LEU A O 1
ATOM 543 N N . SER A 1 73 ? 24.249 0.069 -15.748 1.00 91.19 73 SER A N 1
ATOM 544 C CA . SER A 1 73 ? 24.135 1.098 -16.787 1.00 91.19 73 SER A CA 1
ATOM 545 C C . SER A 1 73 ? 23.429 2.341 -16.234 1.00 91.19 73 SER A C 1
ATOM 547 O O . SER A 1 73 ? 22.527 2.221 -15.404 1.00 91.19 73 SER A O 1
ATOM 549 N N . ALA A 1 74 ? 23.753 3.527 -16.756 1.00 92.44 74 ALA A N 1
ATOM 550 C CA . ALA A 1 74 ? 23.094 4.781 -16.382 1.00 92.44 74 ALA A CA 1
ATOM 551 C C . ALA A 1 74 ? 21.555 4.694 -16.453 1.00 92.44 74 ALA A C 1
ATOM 553 O O . ALA A 1 74 ? 20.852 5.183 -15.573 1.00 92.44 74 ALA A O 1
ATOM 554 N N . LYS A 1 75 ? 21.004 3.985 -17.450 1.00 95.12 75 LYS A N 1
ATOM 555 C CA . LYS A 1 75 ? 19.550 3.771 -17.564 1.00 95.12 75 LYS A CA 1
ATOM 556 C C . LYS A 1 75 ? 18.996 2.851 -16.470 1.00 95.12 75 LYS A C 1
ATOM 558 O O . LYS A 1 75 ? 17.822 2.949 -16.123 1.00 95.12 75 LYS A O 1
ATOM 563 N N . ALA A 1 76 ? 19.793 1.907 -15.976 1.00 93.50 76 ALA A N 1
ATOM 564 C CA . ALA A 1 76 ? 19.408 1.051 -14.858 1.00 93.50 76 ALA A CA 1
ATOM 565 C C . ALA A 1 76 ? 19.447 1.832 -13.537 1.00 93.50 76 ALA A C 1
ATOM 567 O O . ALA A 1 76 ? 18.474 1.754 -12.794 1.00 93.50 76 ALA A O 1
ATOM 568 N N . LYS A 1 77 ? 20.476 2.666 -13.322 1.00 94.75 77 LYS A N 1
ATOM 569 C CA . LYS A 1 77 ? 20.559 3.580 -12.169 1.00 94.75 77 LYS A CA 1
ATOM 570 C C . LYS A 1 77 ? 19.358 4.524 -12.092 1.00 94.75 77 LYS A C 1
ATOM 572 O O . LYS A 1 77 ? 18.637 4.488 -11.109 1.00 94.75 77 LYS A O 1
ATOM 577 N N . ARG A 1 78 ? 19.007 5.199 -13.193 1.00 96.06 78 ARG A N 1
ATOM 578 C CA . ARG A 1 78 ? 17.808 6.063 -13.251 1.00 96.06 78 ARG A CA 1
ATOM 579 C C . ARG A 1 78 ? 16.496 5.348 -12.908 1.00 96.06 78 ARG A C 1
ATOM 581 O O . ARG A 1 78 ? 15.569 5.957 -12.387 1.00 96.06 78 ARG A O 1
ATOM 588 N N . ARG A 1 79 ? 16.366 4.055 -13.238 1.00 96.44 79 ARG A N 1
ATOM 589 C CA . ARG A 1 79 ? 15.180 3.269 -12.846 1.00 96.44 79 ARG A CA 1
ATOM 590 C C . ARG A 1 79 ? 15.204 2.893 -11.369 1.00 96.44 79 ARG A C 1
ATOM 592 O O . ARG A 1 79 ? 14.134 2.824 -10.776 1.00 96.44 79 ARG A O 1
ATOM 599 N N . GLN A 1 80 ? 16.387 2.622 -10.824 1.00 95.81 80 GLN A N 1
ATOM 600 C CA . GLN A 1 80 ? 16.579 2.354 -9.405 1.00 95.81 80 GLN A CA 1
ATOM 601 C C . GLN A 1 80 ? 16.259 3.601 -8.579 1.00 95.81 80 GLN A C 1
ATOM 603 O O . GLN A 1 80 ? 15.422 3.499 -7.695 1.00 95.81 80 GLN A O 1
ATOM 608 N N . GLU A 1 81 ? 16.823 4.758 -8.933 1.00 96.12 81 GLU A N 1
ATOM 609 C CA . GLU A 1 81 ? 16.543 6.068 -8.319 1.00 96.12 81 GLU A CA 1
ATOM 610 C C . GLU A 1 81 ? 15.034 6.339 -8.295 1.00 96.12 81 GLU A C 1
ATOM 612 O O . GLU A 1 81 ? 14.433 6.402 -7.232 1.00 96.12 81 GLU A O 1
ATOM 617 N N . LYS A 1 82 ? 14.367 6.271 -9.456 1.00 96.94 82 LYS A N 1
ATOM 618 C CA . LYS A 1 82 ? 12.902 6.413 -9.537 1.00 96.94 82 LYS A CA 1
ATOM 619 C C . LYS A 1 82 ? 12.128 5.377 -8.709 1.00 96.94 82 LYS A C 1
ATOM 621 O O . LYS A 1 82 ? 10.973 5.599 -8.348 1.00 96.94 82 LYS A O 1
ATOM 626 N N . GLY A 1 83 ? 12.700 4.194 -8.502 1.00 97.25 83 GLY A N 1
ATOM 627 C CA . GLY A 1 83 ? 12.136 3.162 -7.638 1.00 97.25 83 GLY A CA 1
ATOM 628 C C . GLY A 1 83 ? 12.237 3.534 -6.160 1.00 97.25 83 GLY A C 1
ATOM 629 O O . GLY A 1 83 ? 11.284 3.284 -5.425 1.00 97.25 83 GLY A O 1
ATOM 630 N N . MET A 1 84 ? 13.347 4.154 -5.760 1.00 96.50 84 MET A N 1
ATOM 631 C CA . MET A 1 84 ? 13.579 4.645 -4.402 1.00 96.50 84 MET A CA 1
ATOM 632 C C . MET A 1 84 ? 12.672 5.838 -4.095 1.00 96.50 84 MET A C 1
ATOM 634 O O . MET A 1 84 ? 11.916 5.752 -3.135 1.00 96.50 84 MET A O 1
ATOM 638 N N . ASP A 1 85 ? 12.575 6.827 -4.990 1.00 96.25 85 ASP A N 1
ATOM 639 C CA . ASP A 1 85 ? 11.678 7.986 -4.815 1.00 96.25 85 ASP A CA 1
ATOM 640 C C . ASP A 1 85 ? 10.215 7.551 -4.599 1.00 96.25 85 ASP A C 1
ATOM 642 O O . ASP A 1 85 ? 9.455 8.101 -3.801 1.00 96.25 85 ASP A O 1
ATOM 646 N N . ARG A 1 86 ? 9.783 6.513 -5.329 1.00 96.94 86 ARG A N 1
ATOM 647 C CA . ARG A 1 86 ? 8.439 5.939 -5.173 1.00 96.94 86 ARG A CA 1
ATOM 648 C C . ARG A 1 86 ? 8.272 5.205 -3.849 1.00 96.94 86 ARG A C 1
ATOM 650 O O . ARG A 1 86 ? 7.158 5.187 -3.328 1.00 96.94 86 ARG A O 1
ATOM 657 N N . ALA A 1 87 ? 9.319 4.545 -3.362 1.00 97.19 87 ALA A N 1
ATOM 658 C CA . ALA A 1 87 ? 9.291 3.848 -2.086 1.00 97.19 87 ALA A CA 1
ATOM 659 C C . ALA A 1 87 ? 9.182 4.852 -0.934 1.00 97.19 87 ALA A C 1
ATOM 661 O O . ALA A 1 87 ? 8.300 4.685 -0.094 1.00 97.19 87 ALA A O 1
ATOM 662 N N . GLU A 1 88 ? 9.975 5.923 -0.964 1.00 96.25 88 GLU A N 1
ATOM 663 C CA . GLU A 1 88 ? 9.925 7.036 -0.006 1.00 96.25 88 GLU A CA 1
ATOM 664 C C . GLU A 1 88 ? 8.519 7.647 0.048 1.00 96.25 88 GLU A C 1
ATOM 666 O O . GLU A 1 88 ? 7.863 7.607 1.086 1.00 96.25 88 GLU A O 1
ATOM 671 N N . ALA A 1 89 ? 7.946 8.014 -1.102 1.00 97.06 89 ALA A N 1
ATOM 672 C CA . ALA A 1 89 ? 6.587 8.558 -1.154 1.00 97.06 89 ALA A CA 1
ATOM 673 C C . ALA A 1 89 ? 5.493 7.589 -0.648 1.00 97.06 89 ALA A C 1
ATOM 675 O O . ALA A 1 89 ? 4.379 8.008 -0.316 1.00 97.06 89 ALA A O 1
ATOM 676 N N . VAL A 1 90 ? 5.736 6.274 -0.655 1.00 97.50 90 VAL A N 1
ATOM 677 C CA . VAL A 1 90 ? 4.819 5.278 -0.075 1.00 97.50 90 VAL A CA 1
ATOM 678 C C . VAL A 1 90 ? 5.022 5.153 1.433 1.00 97.50 90 VAL A C 1
ATOM 680 O O . VAL A 1 90 ? 4.035 4.924 2.136 1.00 97.50 90 VAL A O 1
ATOM 683 N N . MET A 1 91 ? 6.250 5.311 1.927 1.00 97.50 91 MET A N 1
ATOM 684 C CA . MET A 1 91 ? 6.546 5.349 3.358 1.00 97.50 91 MET A CA 1
ATOM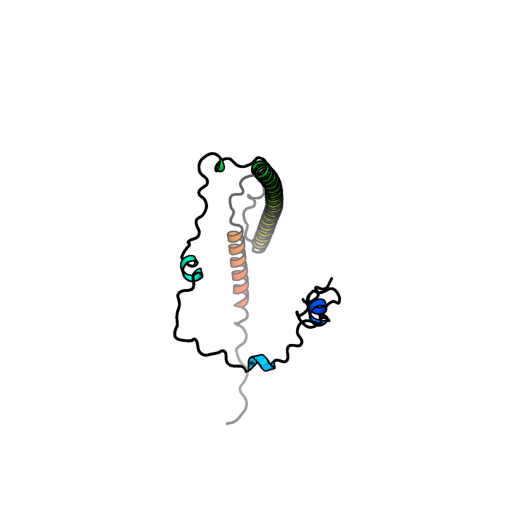 685 C C . MET A 1 91 ? 5.867 6.547 4.019 1.00 97.50 91 MET A C 1
ATOM 687 O O . MET A 1 91 ? 5.059 6.326 4.919 1.00 97.50 91 MET A O 1
ATOM 691 N N . ASP A 1 92 ? 5.994 7.751 3.458 1.00 96.88 92 ASP A N 1
ATOM 692 C CA . ASP A 1 92 ? 5.324 8.955 3.978 1.00 96.88 92 ASP A CA 1
ATOM 693 C C . ASP A 1 92 ? 3.801 8.764 4.076 1.00 96.88 92 ASP A C 1
ATOM 695 O O . ASP A 1 92 ? 3.149 9.062 5.079 1.00 96.88 92 ASP A O 1
ATOM 699 N N . LYS A 1 93 ? 3.194 8.177 3.035 1.00 97.25 93 LYS A N 1
ATOM 700 C CA . LYS A 1 93 ? 1.753 7.871 3.024 1.00 97.25 93 LYS A CA 1
ATOM 701 C C . LYS A 1 93 ? 1.368 6.872 4.108 1.00 97.25 93 LYS A C 1
ATOM 703 O O . LYS A 1 93 ? 0.265 6.969 4.651 1.00 9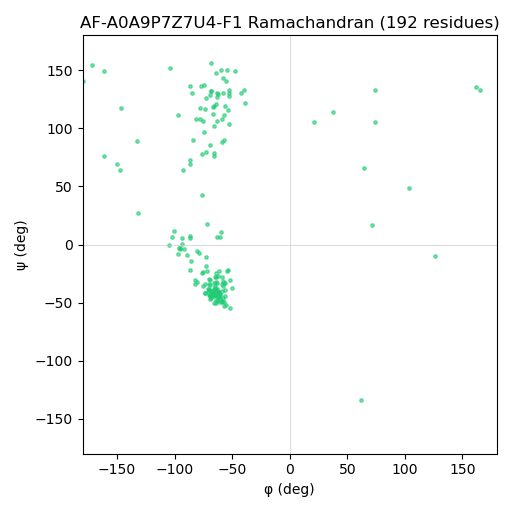7.25 93 LYS A O 1
ATOM 708 N N . LYS A 1 94 ? 2.210 5.872 4.373 1.00 97.50 94 LYS A N 1
ATOM 709 C CA . LYS A 1 94 ? 1.967 4.882 5.427 1.00 97.50 94 LYS A CA 1
ATOM 710 C C . LYS A 1 94 ? 2.079 5.530 6.798 1.00 97.50 94 LYS A C 1
ATOM 712 O O . LYS A 1 94 ? 1.189 5.310 7.610 1.00 97.50 94 LYS A O 1
ATOM 717 N N . GLU A 1 95 ? 3.084 6.361 7.023 1.00 97.06 95 GLU A N 1
ATOM 718 C CA . GLU A 1 95 ? 3.272 7.087 8.279 1.00 97.06 95 GLU A CA 1
ATOM 719 C C . GLU A 1 95 ? 2.068 7.978 8.586 1.00 97.06 95 GLU A C 1
ATOM 721 O O . GLU A 1 95 ? 1.455 7.834 9.643 1.00 97.06 95 GLU A O 1
ATOM 726 N N . ILE A 1 96 ? 1.607 8.775 7.617 1.00 97.56 96 ILE A N 1
ATOM 727 C CA . ILE A 1 96 ? 0.402 9.607 7.767 1.00 97.56 96 ILE A CA 1
ATOM 728 C C . ILE A 1 96 ? -0.834 8.754 8.095 1.00 97.56 96 ILE A C 1
ATOM 730 O O . ILE A 1 96 ? -1.673 9.149 8.906 1.00 97.56 96 ILE A O 1
ATOM 734 N N . ARG A 1 97 ? -0.989 7.578 7.471 1.00 97.25 97 ARG A N 1
ATOM 735 C CA . ARG A 1 97 ? -2.113 6.667 7.760 1.00 97.25 97 ARG A CA 1
ATOM 736 C C . ARG A 1 97 ? -2.016 6.065 9.157 1.00 97.25 97 ARG A C 1
ATOM 738 O O . ARG A 1 97 ? -3.044 5.949 9.818 1.00 97.25 97 ARG A O 1
ATOM 745 N N . ILE A 1 98 ? -0.814 5.697 9.595 1.00 97.81 98 ILE A N 1
ATOM 746 C CA . ILE A 1 98 ? -0.563 5.151 10.931 1.00 97.81 98 ILE A CA 1
ATOM 747 C C . ILE A 1 98 ? -0.880 6.207 11.988 1.00 97.81 98 ILE A C 1
ATOM 749 O O . ILE A 1 98 ? -1.622 5.902 12.917 1.00 97.81 98 ILE A O 1
ATOM 753 N N . VAL A 1 99 ? -0.397 7.440 11.820 1.00 97.25 99 VAL A N 1
ATOM 754 C CA . VAL A 1 99 ? -0.700 8.561 12.725 1.00 97.25 99 VAL A CA 1
ATOM 755 C C . VAL A 1 99 ? -2.212 8.778 12.803 1.00 97.25 99 VAL A C 1
ATOM 757 O O . VAL A 1 99 ? -2.791 8.634 13.874 1.00 97.25 99 VAL A O 1
ATOM 760 N N . LYS A 1 100 ? -2.890 8.934 11.657 1.00 97.44 100 LYS A N 1
ATOM 761 C CA . LYS A 1 100 ? -4.356 9.093 11.614 1.00 97.44 100 LYS A CA 1
ATOM 762 C C . LYS A 1 100 ? -5.116 7.931 12.255 1.00 97.44 100 LYS A C 1
ATOM 764 O O . LYS A 1 100 ? -6.178 8.146 12.831 1.00 97.44 100 LYS A O 1
ATOM 769 N N . SER A 1 101 ? -4.629 6.699 12.116 1.00 96.88 101 SER A N 1
ATOM 770 C CA . SER A 1 101 ? -5.250 5.530 12.745 1.00 96.88 101 SER A CA 1
ATOM 771 C C . SER A 1 101 ? -5.085 5.561 14.261 1.00 96.88 101 SER A C 1
ATOM 773 O O . SER A 1 101 ? -6.046 5.288 14.976 1.00 96.88 101 SER A O 1
ATOM 775 N N . LYS A 1 102 ? -3.887 5.910 14.742 1.00 97.19 102 LYS A N 1
ATOM 776 C CA . LYS A 1 102 ? -3.581 6.026 16.170 1.00 97.19 102 LYS A CA 1
ATOM 777 C C . LYS A 1 102 ? -4.373 7.152 16.828 1.00 97.19 102 LYS A C 1
ATOM 779 O O . LYS A 1 102 ? -4.891 6.965 17.924 1.00 97.19 102 LYS A O 1
ATOM 784 N N . ASP A 1 103 ? -4.533 8.282 16.149 1.00 97.12 103 ASP A N 1
ATOM 785 C CA . ASP A 1 103 ? -5.314 9.404 16.672 1.00 97.12 103 ASP A CA 1
ATOM 786 C C . ASP A 1 103 ? -6.789 9.025 16.824 1.00 97.12 103 ASP A C 1
ATOM 788 O O . ASP A 1 103 ? -7.374 9.240 17.880 1.00 97.12 103 ASP A O 1
ATOM 792 N N . ARG A 1 104 ? -7.375 8.339 15.832 1.00 96.25 104 ARG A N 1
ATOM 793 C CA . ARG A 1 104 ? -8.747 7.816 15.953 1.00 96.25 104 ARG A CA 1
ATOM 794 C C . ARG A 1 104 ? -8.891 6.823 17.101 1.00 96.25 104 ARG A C 1
ATOM 796 O O . ARG A 1 104 ? -9.891 6.883 17.812 1.00 96.25 104 ARG A O 1
ATOM 803 N N . SER A 1 105 ? -7.929 5.911 17.278 1.00 95.44 105 SER A N 1
ATOM 804 C CA . SER A 1 105 ? -7.981 4.9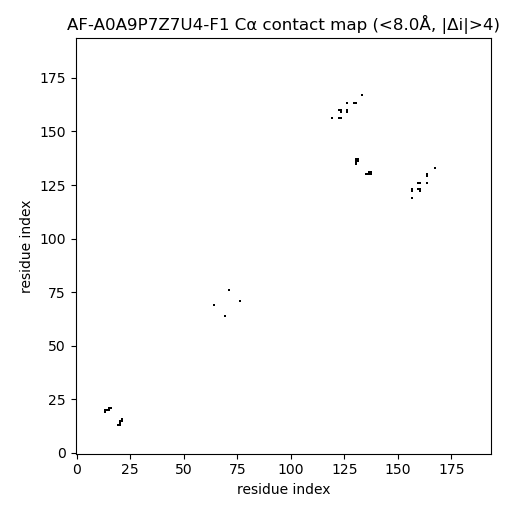63 18.395 1.00 95.44 105 SER A CA 1
ATOM 805 C C . SER A 1 105 ? -7.867 5.667 19.744 1.00 95.44 105 SER A C 1
ATOM 807 O O . SER A 1 105 ? -8.598 5.302 20.657 1.00 95.44 105 SER A O 1
ATOM 809 N N . ARG A 1 106 ? -7.030 6.709 19.855 1.00 95.50 106 ARG A N 1
ATOM 810 C CA . ARG A 1 106 ? -6.924 7.529 21.070 1.00 95.50 106 ARG A CA 1
ATOM 811 C C . ARG A 1 106 ? -8.249 8.199 21.400 1.00 95.50 106 ARG A C 1
ATOM 813 O O . ARG A 1 106 ? -8.745 8.006 22.498 1.00 95.50 106 ARG A O 1
ATOM 820 N N . THR A 1 107 ? -8.893 8.856 20.434 1.00 95.75 107 THR A N 1
ATOM 821 C CA . THR A 1 107 ? -10.185 9.513 20.693 1.00 95.75 107 THR A CA 1
ATOM 822 C C . THR A 1 107 ? -11.282 8.517 21.086 1.00 95.75 107 THR A C 1
ATOM 824 O O . THR A 1 107 ? -12.166 8.848 21.868 1.00 95.75 107 THR A O 1
ATOM 827 N N . VAL A 1 108 ? -11.266 7.291 20.545 1.00 95.19 108 VAL A N 1
ATOM 828 C CA . VAL A 1 108 ? -12.209 6.239 20.967 1.00 95.19 108 VAL A CA 1
ATOM 829 C C . VAL A 1 108 ? -11.924 5.791 22.400 1.00 95.19 108 VAL A C 1
ATOM 831 O O . VAL A 1 108 ? -12.866 5.689 23.174 1.00 95.19 108 VAL A O 1
ATOM 834 N N . GLN A 1 109 ? -10.657 5.575 22.760 1.00 94.69 109 GLN A N 1
ATOM 835 C CA . GLN A 1 109 ? -10.256 5.186 24.117 1.00 94.69 109 GLN A CA 1
ATOM 836 C C . GLN A 1 109 ? -10.524 6.287 25.150 1.00 94.69 109 GLN A C 1
ATOM 838 O O . GLN A 1 109 ? -10.962 6.003 26.256 1.00 94.69 109 GLN A O 1
ATOM 843 N N . GLU A 1 110 ? -10.287 7.550 24.807 1.00 93.88 110 GLU A N 1
ATOM 844 C CA . GLU A 1 110 ? -10.613 8.694 25.667 1.00 93.88 110 GLU A CA 1
ATOM 845 C C . GLU A 1 110 ? -12.120 8.773 25.920 1.00 93.88 110 GLU A C 1
ATOM 847 O O . GLU A 1 110 ? -12.554 8.914 27.061 1.00 93.88 110 GLU A O 1
ATOM 852 N N . ARG A 1 111 ? -12.931 8.600 24.867 1.00 91.75 111 ARG A N 1
ATOM 853 C CA . ARG A 1 111 ? -14.392 8.554 25.002 1.00 91.75 111 ARG A CA 1
ATOM 854 C C . ARG A 1 111 ? -14.872 7.335 25.786 1.00 91.75 111 ARG A C 1
ATOM 856 O O . ARG A 1 111 ? -15.815 7.474 26.555 1.00 91.75 111 ARG A O 1
ATOM 863 N N . SER A 1 112 ? -14.258 6.163 25.605 1.00 91.75 112 SER A N 1
ATOM 864 C CA . SER A 1 112 ? -14.643 4.961 26.353 1.00 91.75 112 SER A CA 1
ATOM 865 C C . SER A 1 112 ? -14.325 5.106 27.836 1.00 91.75 112 SER A C 1
ATOM 867 O O . SER A 1 112 ? -15.193 4.818 28.647 1.00 91.75 112 SER A O 1
ATOM 869 N N . LYS A 1 113 ? -13.152 5.646 28.190 1.00 90.31 113 LYS A N 1
ATOM 870 C CA . LYS A 1 113 ? -12.785 5.946 29.583 1.00 90.31 113 LYS A CA 1
ATOM 871 C C . LYS A 1 113 ? -13.767 6.920 30.230 1.00 90.31 113 LYS A C 1
ATOM 873 O O . LYS A 1 113 ? -14.330 6.609 31.268 1.00 90.31 113 LYS A O 1
ATOM 878 N N . ALA A 1 114 ? -14.065 8.040 29.564 1.00 91.75 114 ALA A N 1
ATOM 879 C CA . ALA A 1 114 ? -15.043 9.005 30.070 1.00 91.75 114 ALA A CA 1
ATOM 880 C C . ALA A 1 114 ? -16.440 8.383 30.276 1.00 91.75 114 ALA A C 1
ATOM 882 O O . ALA A 1 114 ? -17.162 8.756 31.201 1.00 91.75 114 ALA A O 1
ATOM 883 N N . TRP A 1 115 ? -16.823 7.426 29.424 1.00 91.12 115 TRP A N 1
ATOM 884 C CA . TRP A 1 115 ? -18.081 6.694 29.562 1.00 91.12 115 TRP A CA 1
ATOM 885 C C . TRP A 1 115 ? -18.055 5.670 30.700 1.00 91.12 115 TRP A C 1
ATOM 887 O O . TRP A 1 115 ? -19.023 5.567 31.449 1.00 91.12 115 TRP A O 1
ATOM 897 N N . GLU A 1 116 ? -16.957 4.933 30.860 1.00 90.88 116 GLU A N 1
ATOM 898 C CA . GLU A 1 116 ? -16.747 4.015 31.983 1.00 90.88 116 GLU A CA 1
ATOM 899 C C . GLU A 1 116 ? -16.775 4.763 33.319 1.00 90.88 116 GLU A C 1
ATOM 901 O O . GLU A 1 116 ? -17.467 4.329 34.235 1.00 90.88 116 GLU A O 1
ATOM 906 N N . ASP A 1 117 ? -16.130 5.927 33.410 1.00 90.50 117 ASP A N 1
ATOM 907 C CA . ASP A 1 117 ? -16.133 6.764 34.613 1.00 90.50 117 ASP A CA 1
ATOM 908 C C . ASP A 1 117 ? -17.538 7.279 34.950 1.00 90.50 117 ASP A C 1
ATOM 910 O O . ASP A 1 117 ? -17.954 7.262 36.110 1.00 90.50 117 ASP A O 1
ATOM 914 N N . LEU A 1 118 ? -18.308 7.707 33.943 1.00 88.25 118 LEU A N 1
ATOM 915 C CA 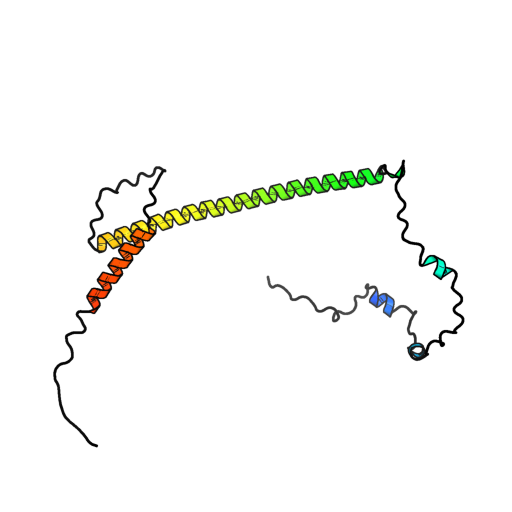. LEU A 1 118 ? -19.705 8.104 34.133 1.00 88.25 118 LEU A CA 1
ATOM 916 C C . LEU A 1 118 ? -20.543 6.918 34.618 1.00 88.25 118 LEU A C 1
ATOM 918 O O . LEU A 1 118 ? -21.302 7.061 35.576 1.00 88.25 118 LEU A O 1
ATOM 922 N N . ASN A 1 119 ? -20.386 5.744 34.005 1.00 90.38 119 ASN A N 1
ATOM 923 C CA . ASN A 1 119 ? -21.118 4.545 34.403 1.00 90.38 119 ASN A CA 1
ATOM 924 C C . ASN A 1 119 ? -20.766 4.119 35.827 1.00 90.38 119 ASN A C 1
ATOM 926 O O . ASN A 1 119 ? -21.679 3.846 36.600 1.00 90.38 119 ASN A O 1
ATOM 930 N N . LYS A 1 120 ? -19.485 4.141 36.209 1.00 89.94 120 LYS A N 1
ATOM 931 C CA . LYS A 1 120 ? -19.044 3.886 37.587 1.00 89.94 120 LYS A CA 1
ATOM 932 C C . LYS A 1 120 ? -19.695 4.864 38.563 1.00 89.94 120 LYS A C 1
ATOM 934 O O . LYS A 1 120 ? -20.266 4.431 39.557 1.00 89.94 120 LYS A O 1
ATOM 939 N N . LYS A 1 121 ? -19.713 6.166 38.248 1.00 87.31 121 LYS A N 1
ATOM 940 C CA . LYS A 1 121 ? -20.392 7.189 39.068 1.00 87.31 121 LYS A CA 1
ATOM 941 C C . LYS A 1 121 ? -21.901 6.945 39.174 1.00 87.31 121 LYS A C 1
ATOM 943 O O . LYS A 1 121 ? -22.469 7.115 40.247 1.00 87.31 121 LYS A O 1
ATOM 948 N N . MET A 1 122 ? -22.562 6.544 38.088 1.00 86.00 122 MET A N 1
ATOM 949 C CA . MET A 1 122 ? -23.998 6.238 38.092 1.00 86.00 122 MET A CA 1
ATOM 950 C C . MET A 1 122 ? -24.320 4.955 38.864 1.00 86.00 122 MET A C 1
ATOM 952 O O . MET A 1 122 ? -25.323 4.918 39.572 1.00 86.00 122 MET A O 1
ATOM 956 N N . LEU A 1 123 ? -23.487 3.919 38.751 1.00 87.75 123 LEU A N 1
ATOM 957 C CA . LEU A 1 123 ? -23.623 2.680 39.518 1.00 87.75 123 LEU A CA 1
ATOM 958 C C . LEU A 1 123 ? -23.374 2.922 41.008 1.00 87.75 123 LEU A C 1
ATOM 960 O O . LEU A 1 123 ? -24.170 2.467 41.820 1.00 87.75 123 LEU A O 1
ATOM 964 N N . ALA A 1 124 ? -22.354 3.706 41.363 1.00 86.31 124 ALA A N 1
ATOM 965 C CA . ALA A 1 124 ? -22.080 4.090 42.746 1.00 86.31 124 ALA A CA 1
ATOM 966 C C . ALA A 1 124 ? -23.242 4.887 43.362 1.00 86.31 124 ALA A C 1
ATOM 968 O O . ALA A 1 124 ? -23.673 4.581 44.469 1.00 86.31 124 ALA A O 1
ATOM 969 N N . LYS A 1 125 ? -23.812 5.856 42.627 1.00 85.69 125 LYS A N 1
ATOM 970 C CA . LYS A 1 125 ? -25.003 6.600 43.076 1.00 85.69 125 LYS A CA 1
ATOM 971 C C . LYS A 1 125 ? -26.207 5.688 43.295 1.00 85.69 125 LYS A C 1
ATOM 973 O O . LYS A 1 125 ? -26.827 5.760 44.347 1.00 85.69 125 LYS A O 1
ATOM 978 N N . LYS A 1 126 ? -26.495 4.787 42.350 1.00 87.06 126 LYS A N 1
ATOM 979 C CA . LYS A 1 126 ? -27.587 3.810 42.492 1.00 87.06 126 LYS A CA 1
ATOM 980 C C . LYS A 1 126 ? -27.373 2.866 43.673 1.00 87.06 126 LYS A C 1
ATOM 982 O O . LYS A 1 126 ? -28.316 2.596 44.400 1.00 87.06 126 LYS A O 1
ATOM 987 N N . ALA A 1 127 ? -26.144 2.396 43.885 1.00 84.38 127 ALA A N 1
ATOM 988 C CA . ALA A 1 127 ? -25.812 1.541 45.019 1.00 84.38 127 ALA A CA 1
ATOM 989 C C . ALA A 1 127 ? -25.979 2.275 46.358 1.00 84.38 127 ALA A C 1
ATOM 991 O O . ALA A 1 127 ? -26.468 1.684 47.314 1.00 84.38 127 ALA A O 1
ATOM 992 N N . GLN A 1 128 ? -25.620 3.562 46.425 1.00 80.12 128 GLN A N 1
ATOM 993 C CA . GLN A 1 128 ? -25.868 4.390 47.607 1.00 80.12 128 GLN A CA 1
ATOM 994 C C . GLN A 1 128 ? -27.363 4.635 47.842 1.00 80.12 128 GLN A C 1
ATOM 996 O O . GLN A 1 128 ? -27.820 4.511 48.972 1.00 80.12 128 GLN A O 1
ATOM 1001 N N . GLU A 1 129 ? -28.134 4.935 46.796 1.00 82.06 129 GLU A N 1
ATOM 1002 C CA . GLU A 1 129 ? -29.591 5.100 46.888 1.00 82.06 129 GLU A CA 1
ATOM 1003 C C . GLU A 1 129 ? -30.283 3.809 47.353 1.00 82.06 129 GLU A C 1
ATOM 1005 O O . GLU A 1 129 ? -31.109 3.851 48.263 1.00 82.06 129 GLU A O 1
ATOM 1010 N N . ASP A 1 130 ? -29.910 2.655 46.790 1.00 81.69 130 ASP A N 1
ATOM 1011 C CA . ASP A 1 130 ? -30.430 1.349 47.205 1.00 81.69 130 ASP A CA 1
ATOM 1012 C C . ASP A 1 130 ? -30.015 1.002 48.652 1.00 81.69 130 ASP A C 1
ATOM 1014 O O . ASP A 1 130 ? -30.820 0.454 49.403 1.00 81.69 130 ASP A O 1
ATOM 1018 N N . ALA A 1 131 ? -28.796 1.346 49.086 1.00 78.25 131 ALA A N 1
ATOM 1019 C CA . ALA A 1 131 ? -28.350 1.121 50.464 1.00 78.25 131 ALA A CA 1
ATOM 1020 C C . ALA A 1 131 ? -29.086 2.014 51.481 1.00 78.25 131 ALA A C 1
ATOM 1022 O O . ALA A 1 131 ? -29.489 1.534 52.541 1.00 78.25 131 ALA A O 1
ATOM 1023 N N . LEU A 1 132 ? -29.329 3.284 51.135 1.00 78.25 132 LEU A N 1
ATOM 1024 C CA . LEU A 1 132 ? -30.145 4.204 51.933 1.00 78.25 132 LEU A CA 1
ATOM 1025 C C . LEU A 1 132 ? -31.608 3.745 52.006 1.00 78.25 132 LEU A C 1
ATOM 1027 O O . LEU A 1 132 ? -32.214 3.806 53.074 1.00 78.25 132 LEU A O 1
ATOM 1031 N N . ALA A 1 133 ? -32.170 3.238 50.904 1.00 77.81 133 ALA A N 1
ATOM 1032 C CA . ALA A 1 133 ? -33.522 2.677 50.876 1.00 77.81 133 ALA A CA 1
ATOM 1033 C C . ALA A 1 133 ? -33.661 1.413 51.745 1.00 77.81 133 ALA A C 1
ATOM 1035 O O . ALA A 1 133 ? -34.739 1.146 52.271 1.00 77.81 133 ALA A O 1
ATOM 1036 N N . LEU A 1 134 ? -32.573 0.660 51.925 1.00 75.50 134 LEU A N 1
ATOM 1037 C CA . LEU A 1 134 ? -32.493 -0.495 52.824 1.00 75.50 134 LEU A CA 1
ATOM 1038 C C . LEU A 1 134 ? -32.130 -0.119 54.275 1.00 75.50 134 LEU A C 1
ATOM 1040 O O . LEU A 1 134 ? -31.957 -1.011 55.103 1.00 75.50 134 LEU A O 1
ATOM 1044 N N . GLY A 1 135 ? -32.031 1.175 54.605 1.00 64.62 135 GLY A N 1
ATOM 1045 C CA . GLY A 1 135 ? -31.781 1.651 55.970 1.00 64.62 135 GLY A CA 1
ATOM 1046 C C . GLY A 1 135 ? -30.361 1.399 56.486 1.00 64.62 135 GLY A C 1
ATOM 1047 O O . GLY A 1 135 ? -30.126 1.473 57.691 1.00 64.62 135 GLY A O 1
ATOM 1048 N N . LEU A 1 136 ? -29.407 1.100 55.599 1.00 61.22 136 LEU A N 1
ATOM 1049 C CA . LEU A 1 136 ? -27.996 0.970 55.951 1.00 61.22 136 LEU A CA 1
ATOM 1050 C C . LEU A 1 136 ? -27.384 2.373 56.015 1.00 61.22 136 LEU A C 1
ATOM 1052 O O . LEU A 1 136 ? -27.176 3.012 54.983 1.00 61.22 136 LEU A O 1
ATOM 1056 N N . GLU A 1 137 ? -27.079 2.860 57.220 1.00 57.41 137 GLU A N 1
ATOM 1057 C CA . GLU A 1 137 ? -26.261 4.063 57.387 1.00 57.41 137 GLU A CA 1
ATOM 1058 C C . GLU A 1 137 ? -24.815 3.761 56.961 1.00 57.41 137 GLU A C 1
ATOM 1060 O O . GLU A 1 137 ? -23.953 3.423 57.770 1.00 57.41 137 GLU A O 1
ATOM 1065 N N . LEU A 1 138 ? -24.528 3.878 55.663 1.00 55.03 138 LEU A N 1
ATOM 1066 C CA . LEU A 1 138 ? -23.160 4.113 55.216 1.00 55.03 138 LEU A CA 1
ATOM 1067 C C . LEU A 1 138 ? -22.766 5.504 55.714 1.00 55.03 138 LEU A C 1
ATOM 1069 O O . LEU A 1 138 ? -23.349 6.509 55.302 1.00 55.03 138 LEU A O 1
ATOM 1073 N N . GLY A 1 139 ? -21.825 5.532 56.659 1.00 44.59 139 GLY A N 1
ATOM 1074 C CA . GLY A 1 139 ? -21.378 6.726 57.363 1.00 44.59 139 GLY A CA 1
ATOM 1075 C C . GLY A 1 139 ? -21.198 7.932 56.440 1.00 44.59 139 GLY A C 1
ATOM 1076 O O . GLY A 1 139 ? -20.526 7.870 55.413 1.00 44.59 139 GLY A O 1
ATOM 1077 N N . LYS A 1 140 ? -21.791 9.051 56.855 1.00 48.16 140 LYS A N 1
ATOM 1078 C CA . LYS A 1 140 ? -21.806 10.371 56.200 1.00 48.16 140 LYS A CA 1
ATOM 1079 C C . LYS A 1 140 ? -20.424 11.021 55.981 1.00 48.16 140 LYS A C 1
ATOM 1081 O O . LYS A 1 140 ? -20.369 12.193 55.625 1.00 48.16 140 LYS A O 1
ATOM 1086 N N . GLU A 1 141 ? -19.322 10.300 56.171 1.00 43.62 141 GLU A N 1
ATOM 1087 C CA . GLU A 1 141 ? -17.951 10.826 56.094 1.00 43.62 141 GLU A CA 1
ATOM 1088 C C . GLU A 1 141 ? -17.275 10.644 54.725 1.00 43.62 141 GLU A C 1
ATOM 1090 O O . GLU A 1 141 ? -16.196 11.183 54.511 1.00 43.62 141 GLU A O 1
ATOM 1095 N N . SER A 1 142 ? -17.907 9.988 53.744 1.00 48.62 142 SER A N 1
ATOM 1096 C CA . SER A 1 142 ? -17.370 9.949 52.369 1.00 48.62 142 SER A CA 1
ATOM 1097 C C . SER A 1 142 ? -17.801 11.146 51.502 1.00 48.62 142 SER A C 1
ATOM 1099 O O . SER A 1 142 ? -17.583 11.141 50.289 1.00 48.62 142 SER A O 1
ATOM 1101 N N . LEU A 1 143 ? -18.469 12.154 52.078 1.00 45.22 143 LEU A N 1
ATOM 1102 C CA . LEU A 1 143 ? -19.025 13.295 51.345 1.00 45.22 143 LEU A CA 1
ATOM 1103 C C . LEU A 1 143 ? -18.050 14.481 51.283 1.00 45.22 143 LEU A C 1
ATOM 1105 O O . LEU A 1 143 ? -18.351 15.573 51.755 1.00 45.22 143 LEU A O 1
ATOM 1109 N N . VAL A 1 144 ? -16.913 14.283 50.621 1.00 42.50 144 VAL A N 1
ATOM 1110 C CA . VAL A 1 144 ? -16.256 15.358 49.865 1.00 42.50 144 VAL A CA 1
ATOM 1111 C C . VAL A 1 144 ? -15.887 14.778 48.505 1.00 42.50 144 VAL A C 1
ATOM 1113 O O . VAL A 1 144 ? -14.816 14.215 48.305 1.00 42.50 144 VAL A O 1
ATOM 1116 N N . LEU A 1 145 ? -16.816 14.891 47.555 1.00 45.25 145 LEU A N 1
ATOM 1117 C CA . LEU A 1 145 ? -16.488 14.796 46.136 1.00 45.25 145 LEU A CA 1
ATOM 1118 C C . LEU A 1 145 ? -15.764 16.095 45.764 1.00 45.25 145 LEU A C 1
ATOM 1120 O O . LEU A 1 145 ? -16.382 17.027 45.255 1.00 45.25 145 LEU A O 1
ATOM 1124 N N . ASP A 1 146 ? -14.476 16.174 46.101 1.00 38.62 146 ASP A N 1
ATOM 1125 C CA . ASP A 1 146 ? -13.583 17.195 45.563 1.00 38.62 146 ASP A CA 1
ATOM 1126 C C . ASP A 1 146 ? -13.443 16.944 44.055 1.00 38.62 146 ASP A C 1
ATOM 1128 O O . ASP A 1 146 ? -13.047 15.864 43.609 1.00 38.62 146 ASP A O 1
ATOM 1132 N N . ASP A 1 147 ? -13.844 17.930 43.256 1.00 52.44 147 ASP A N 1
ATOM 1133 C CA . ASP A 1 147 ? -13.881 17.908 41.787 1.00 52.44 147 ASP A CA 1
ATOM 1134 C C . ASP A 1 147 ? -12.467 18.085 41.186 1.00 52.44 147 ASP A C 1
ATOM 1136 O O . ASP A 1 147 ? -12.245 18.848 40.247 1.00 52.44 147 ASP A O 1
ATOM 1140 N N . GLY A 1 148 ? -11.474 17.408 41.773 1.00 45.66 148 GLY A N 1
ATOM 1141 C CA . GLY A 1 148 ? -10.057 17.742 41.640 1.00 45.66 148 GLY A CA 1
ATOM 1142 C C . GLY A 1 148 ? -9.124 16.534 41.676 1.00 45.66 148 GLY A C 1
ATOM 1143 O O . GLY A 1 148 ? -8.286 16.425 42.552 1.00 45.66 148 GLY A O 1
ATOM 1144 N N . THR A 1 149 ? -9.239 15.637 40.692 1.00 50.75 149 THR A N 1
ATOM 1145 C CA . THR A 1 149 ? -8.222 14.647 40.256 1.00 50.75 149 THR A CA 1
ATOM 1146 C C . THR A 1 149 ? -7.105 14.257 41.247 1.00 50.75 149 THR A C 1
ATOM 1148 O O . THR A 1 149 ? -6.093 14.956 41.321 1.00 50.75 149 THR A O 1
ATOM 1151 N N . LYS A 1 150 ? -7.190 13.053 41.824 1.00 44.41 150 LYS A N 1
ATOM 1152 C CA . LYS A 1 150 ? -6.165 11.981 41.822 1.00 44.41 150 LYS A CA 1
ATOM 1153 C C . LYS A 1 150 ? -6.481 10.992 42.938 1.00 44.41 150 LYS A C 1
ATOM 1155 O O . LYS A 1 150 ? -6.813 11.397 44.040 1.00 44.41 150 LYS A O 1
ATOM 1160 N N . ASP A 1 151 ? -6.377 9.714 42.596 1.00 41.62 151 ASP A N 1
ATOM 1161 C CA . ASP A 1 151 ? -6.417 8.593 43.532 1.00 41.62 151 ASP A CA 1
ATOM 1162 C C . ASP A 1 151 ? -7.761 8.420 44.256 1.00 41.62 151 ASP A C 1
ATOM 1164 O O . ASP A 1 151 ? -7.870 8.506 45.475 1.00 41.62 151 ASP A O 1
ATOM 1168 N N . MET A 1 152 ? -8.801 8.085 43.479 1.00 46.00 152 MET A N 1
ATOM 1169 C CA . MET A 1 152 ? -9.802 7.173 44.031 1.00 46.00 152 MET A CA 1
ATOM 1170 C C . MET A 1 152 ? -9.060 5.866 44.294 1.00 46.00 152 MET A C 1
ATOM 1172 O O . MET A 1 152 ? -8.719 5.154 43.346 1.00 46.00 152 MET A O 1
ATOM 1176 N N . GLU A 1 153 ? -8.797 5.575 45.569 1.00 47.91 153 GLU A N 1
ATOM 1177 C CA . GLU A 1 153 ? -8.685 4.193 46.021 1.00 47.91 153 GLU A CA 1
ATOM 1178 C C . GLU A 1 153 ? -9.774 3.398 45.303 1.00 47.91 153 GLU A C 1
ATOM 1180 O O . GLU A 1 153 ? -10.904 3.875 45.158 1.00 47.91 153 GLU A O 1
ATOM 1185 N N . GLU A 1 154 ? -9.396 2.249 44.757 1.00 48.66 154 GLU A N 1
ATOM 1186 C CA . GLU A 1 154 ? -10.274 1.360 44.011 1.00 48.66 154 GLU A CA 1
ATOM 1187 C C . GLU A 1 154 ? -11.322 0.815 44.994 1.00 48.66 154 GLU A C 1
ATOM 1189 O O . GLU A 1 154 ? -11.227 -0.293 45.507 1.00 48.66 154 GLU A O 1
ATOM 1194 N N . VAL A 1 155 ? -12.305 1.645 45.350 1.00 53.06 155 VAL A N 1
ATOM 1195 C CA . VAL A 1 155 ? -13.519 1.193 46.005 1.00 53.06 155 VAL A CA 1
ATOM 1196 C C . VAL A 1 155 ? -14.167 0.340 44.936 1.00 53.06 155 VAL A C 1
ATOM 1198 O O . VAL A 1 155 ? -14.681 0.881 43.955 1.00 53.06 155 VAL A O 1
ATOM 1201 N N . ASP A 1 156 ? -14.038 -0.978 45.068 1.00 63.38 156 ASP A N 1
ATOM 1202 C CA . ASP A 1 156 ? -14.605 -1.951 44.144 1.00 63.38 156 ASP A CA 1
ATOM 1203 C C . ASP A 1 156 ? -16.118 -1.724 44.072 1.00 63.38 156 ASP A C 1
ATOM 1205 O O . ASP A 1 156 ? -16.908 -2.273 44.844 1.00 63.38 156 ASP A O 1
ATOM 1209 N N . VAL A 1 157 ? -16.538 -0.864 43.141 1.00 61.69 157 VAL A N 1
ATOM 1210 C CA . VAL A 1 157 ? -17.943 -0.502 42.929 1.00 61.69 157 VAL A CA 1
ATOM 1211 C C . VAL A 1 157 ? -18.739 -1.770 42.622 1.00 61.69 157 VAL A C 1
ATOM 1213 O O . VAL A 1 157 ? -19.881 -1.894 43.052 1.00 61.69 157 VAL A O 1
ATOM 1216 N N . ASP A 1 158 ? -18.110 -2.754 41.976 1.00 65.50 158 ASP A N 1
ATOM 1217 C CA . ASP A 1 158 ? -18.671 -4.083 41.730 1.00 65.50 158 ASP A CA 1
ATOM 1218 C C . ASP A 1 158 ? -18.914 -4.891 43.017 1.00 65.50 158 ASP A C 1
ATOM 1220 O O . ASP A 1 158 ? -19.925 -5.594 43.117 1.0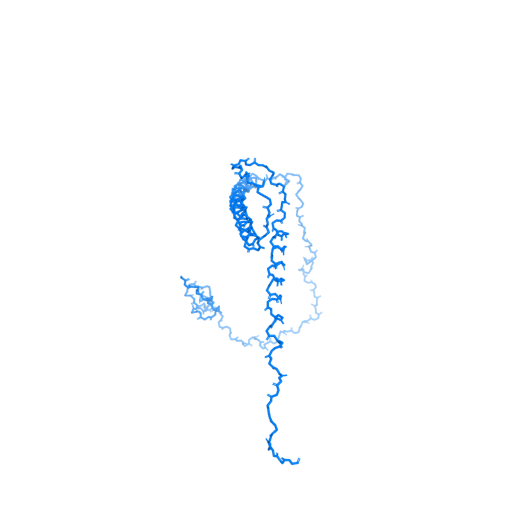0 65.50 158 ASP A O 1
ATOM 1224 N N . ALA A 1 159 ? -18.049 -4.764 44.028 1.00 70.31 159 ALA A N 1
ATOM 1225 C CA . ALA A 1 159 ? -18.244 -5.396 45.332 1.00 70.31 159 ALA A CA 1
ATOM 1226 C C . ALA A 1 159 ? -19.380 -4.720 46.116 1.00 70.31 159 ALA A C 1
ATOM 1228 O O . ALA A 1 159 ? -20.225 -5.411 46.687 1.00 70.31 159 ALA A O 1
ATOM 1229 N N . MET A 1 160 ? -19.470 -3.384 46.082 1.00 64.56 160 MET A N 1
ATOM 1230 C CA . MET A 1 160 ? -20.569 -2.642 46.715 1.00 64.56 160 MET A CA 1
ATOM 1231 C C . MET A 1 160 ? -21.916 -2.927 46.036 1.00 64.56 160 MET A C 1
ATOM 1233 O O . MET A 1 160 ? -22.903 -3.203 46.717 1.00 64.56 160 MET A O 1
ATOM 1237 N N . VAL A 1 161 ? -21.963 -2.930 44.700 1.00 70.62 161 VAL A N 1
ATOM 1238 C CA . VAL A 1 161 ? -23.166 -3.279 43.927 1.00 70.62 161 VAL A CA 1
ATOM 1239 C C . VAL A 1 161 ? -23.575 -4.731 44.185 1.00 70.62 161 VAL A C 1
ATOM 1241 O O . VAL A 1 161 ? -24.758 -4.986 44.402 1.00 70.62 161 VAL A O 1
ATOM 1244 N N . SER A 1 162 ? -22.630 -5.677 44.228 1.00 75.69 162 SER A N 1
ATOM 1245 C CA . SER A 1 162 ? -22.929 -7.083 44.545 1.00 75.69 162 SER A CA 1
ATOM 1246 C C . SER A 1 162 ? -23.442 -7.271 45.970 1.00 75.69 162 SER A C 1
ATOM 1248 O O . SER A 1 162 ? -24.384 -8.034 46.176 1.00 75.69 162 SER A O 1
ATOM 1250 N N . ALA A 1 163 ? -22.875 -6.565 46.951 1.00 72.00 163 ALA A N 1
ATOM 1251 C CA . ALA A 1 163 ? -23.342 -6.614 48.332 1.00 72.00 163 ALA A CA 1
ATOM 1252 C C . ALA A 1 163 ? -24.773 -6.067 48.452 1.00 72.00 163 ALA A C 1
ATOM 1254 O O . ALA A 1 163 ? -25.653 -6.751 48.969 1.00 72.00 163 ALA A O 1
ATOM 1255 N N . VAL A 1 164 ? -25.044 -4.881 47.896 1.00 68.25 164 VAL A N 1
ATOM 1256 C CA . VAL A 1 164 ? -26.384 -4.272 47.917 1.00 68.25 164 VAL A CA 1
ATOM 1257 C C . VAL A 1 164 ? -27.402 -5.136 47.162 1.00 68.25 164 VAL A C 1
ATOM 1259 O O . VAL A 1 164 ? -28.510 -5.353 47.654 1.00 68.25 164 VAL A O 1
ATOM 1262 N N . ALA A 1 165 ? -27.028 -5.709 46.015 1.00 75.19 165 ALA A N 1
ATOM 1263 C CA . ALA A 1 165 ? -27.876 -6.644 45.278 1.00 75.19 165 ALA A CA 1
ATOM 1264 C C . ALA A 1 165 ? -28.156 -7.933 46.072 1.00 75.19 165 ALA A C 1
ATOM 1266 O O . ALA A 1 165 ? -29.291 -8.411 46.078 1.00 75.19 165 ALA A O 1
ATOM 1267 N N . GLY A 1 166 ? -27.155 -8.468 46.779 1.00 74.75 166 GLY A N 1
ATOM 1268 C CA . GLY A 1 166 ? -27.298 -9.630 47.657 1.00 74.75 166 GLY A CA 1
ATOM 1269 C C . GLY A 1 166 ? -28.261 -9.385 48.822 1.00 74.75 166 GLY A C 1
ATOM 1270 O O . GLY A 1 166 ? -29.114 -10.229 49.097 1.00 74.75 166 GLY A O 1
ATOM 1271 N N . LEU A 1 167 ? -28.199 -8.210 49.459 1.00 66.94 167 LEU A N 1
ATOM 1272 C CA . LEU A 1 167 ? -29.139 -7.830 50.522 1.00 66.94 167 LEU A CA 1
ATOM 1273 C C . LEU A 1 167 ? -30.554 -7.554 49.992 1.00 66.94 167 LEU A C 1
ATOM 1275 O O . LEU A 1 167 ? -31.533 -7.962 50.614 1.00 66.94 167 LEU A O 1
ATOM 1279 N N . LYS A 1 168 ? -30.691 -6.933 48.815 1.00 68.38 168 LYS A N 1
ATOM 1280 C CA . LYS A 1 168 ? -31.994 -6.731 48.158 1.00 68.38 168 LYS A CA 1
ATOM 1281 C C . LYS A 1 168 ? -32.656 -8.065 47.796 1.00 68.38 168 LYS A C 1
ATOM 1283 O O . LYS A 1 168 ? -33.862 -8.232 47.982 1.00 68.38 168 LYS A O 1
ATOM 1288 N N . ALA A 1 169 ? -31.868 -9.036 47.333 1.00 71.81 169 ALA A N 1
ATOM 1289 C CA . ALA A 1 169 ? -32.340 -10.391 47.073 1.00 71.81 169 ALA A CA 1
ATOM 1290 C C . ALA A 1 169 ? -32.782 -11.101 48.366 1.00 71.81 169 ALA A C 1
ATOM 1292 O O . ALA A 1 169 ? -33.861 -11.698 48.380 1.00 71.81 169 ALA A O 1
ATOM 1293 N N . SER A 1 170 ? -32.024 -10.981 49.466 1.00 59.72 170 SER A N 1
ATOM 1294 C CA . SER A 1 170 ? -32.399 -11.606 50.743 1.00 59.72 170 SER A CA 1
ATOM 1295 C C . SER A 1 170 ? -33.669 -10.987 51.351 1.00 59.72 170 SER A C 1
ATOM 1297 O O . SER A 1 170 ? -34.561 -11.734 51.753 1.00 59.72 170 SER A O 1
ATOM 1299 N N . ALA A 1 171 ? -33.831 -9.660 51.287 1.00 59.66 171 ALA A N 1
ATOM 1300 C CA . ALA A 1 171 ? -35.041 -8.953 51.724 1.00 59.66 171 ALA A CA 1
ATOM 1301 C C . ALA A 1 171 ? -36.291 -9.323 50.899 1.00 59.66 171 ALA A C 1
ATOM 1303 O O . ALA A 1 171 ? -37.400 -9.370 51.423 1.00 59.66 171 ALA A O 1
ATOM 1304 N N . SER A 1 172 ? -36.128 -9.638 49.609 1.00 55.97 172 SER A N 1
ATOM 1305 C CA . SER A 1 172 ? -37.234 -10.130 48.770 1.00 55.97 172 SER A CA 1
ATOM 1306 C C . SER A 1 172 ? -37.598 -11.599 49.033 1.00 55.97 172 SER A C 1
ATOM 1308 O O . SER A 1 172 ? -38.729 -12.013 48.779 1.00 55.97 172 SER A O 1
ATOM 1310 N N . SER A 1 173 ? -36.655 -12.392 49.555 1.00 52.22 173 SER A N 1
ATOM 1311 C CA . SER A 1 173 ? -36.861 -13.811 49.864 1.00 52.22 173 SER A CA 1
ATOM 1312 C C . SER A 1 173 ? -37.543 -14.040 51.217 1.00 52.22 173 SER A C 1
ATOM 1314 O O . SER A 1 173 ? -38.336 -14.972 51.342 1.00 52.22 173 SER A O 1
ATOM 1316 N N . SER A 1 174 ? -37.327 -13.157 52.198 1.00 42.03 174 SER A N 1
ATOM 1317 C CA . SER A 1 174 ? -38.021 -13.199 53.492 1.00 42.03 174 SER A CA 1
ATOM 1318 C C . SER A 1 174 ? -39.503 -12.818 53.384 1.00 42.03 174 SER A C 1
ATOM 1320 O O . SER A 1 174 ? -40.325 -13.379 54.099 1.00 42.03 174 SER A O 1
ATOM 1322 N N . GLY A 1 175 ? -39.881 -11.958 52.430 1.00 38.91 175 GLY A N 1
ATOM 1323 C CA . GLY A 1 175 ? -41.283 -11.588 52.185 1.00 38.91 175 GLY A CA 1
ATOM 1324 C C . GLY A 1 175 ? -42.142 -12.676 51.523 1.00 38.91 175 GLY A C 1
ATOM 1325 O O . GLY A 1 175 ? -43.361 -12.539 51.464 1.00 38.91 175 GLY A O 1
ATOM 1326 N N . LYS A 1 176 ? -41.542 -13.764 51.020 1.00 36.50 176 LYS A N 1
ATOM 1327 C CA . LYS A 1 176 ? -42.276 -14.854 50.350 1.00 36.50 176 LYS A CA 1
ATOM 1328 C C . LYS A 1 176 ? -42.591 -16.040 51.269 1.00 36.50 176 LYS A C 1
ATOM 1330 O O . LYS A 1 176 ? -43.342 -16.922 50.863 1.00 36.50 176 LYS A O 1
ATOM 1335 N N . ALA A 1 177 ? -42.052 -16.057 52.489 1.00 34.03 177 ALA A N 1
ATOM 1336 C CA . ALA A 1 177 ? -42.245 -17.151 53.440 1.00 34.03 177 ALA A CA 1
ATOM 1337 C C . ALA A 1 177 ? -43.513 -17.015 54.308 1.00 34.03 177 ALA A C 1
ATOM 1339 O O . ALA A 1 177 ? -44.019 -18.030 54.774 1.00 34.03 177 ALA A O 1
ATOM 1340 N N . GLU A 1 178 ? -44.077 -15.814 54.489 1.00 33.12 178 GLU A N 1
ATOM 1341 C CA . GLU A 1 178 ? -45.247 -15.634 55.374 1.00 33.12 178 GLU A CA 1
ATOM 1342 C C . GLU A 1 178 ? -46.614 -15.896 54.714 1.00 33.12 178 GLU A C 1
ATOM 1344 O O . GLU A 1 178 ? -47.599 -16.095 55.416 1.00 33.12 178 GLU A O 1
ATOM 1349 N N . LEU A 1 179 ? -46.707 -15.979 53.381 1.00 35.47 179 LEU A N 1
ATOM 1350 C CA . LEU A 1 179 ? -47.991 -16.178 52.679 1.00 35.47 179 LEU A CA 1
ATOM 1351 C C . LEU A 1 179 ? -48.341 -17.648 52.378 1.00 35.47 179 LEU A C 1
ATOM 1353 O O . LEU A 1 179 ? -49.395 -17.914 51.807 1.00 35.47 179 LEU A O 1
ATOM 1357 N N . ALA A 1 180 ? -47.492 -18.605 52.767 1.00 36.00 180 ALA A N 1
ATOM 1358 C CA . ALA A 1 180 ? -47.727 -20.036 52.540 1.00 36.00 180 ALA A CA 1
ATOM 1359 C C . ALA A 1 180 ? -48.357 -20.774 53.741 1.00 36.00 180 ALA A C 1
ATOM 1361 O O . ALA A 1 180 ? -48.638 -21.964 53.634 1.00 36.00 180 ALA A O 1
ATOM 1362 N N . ALA A 1 181 ? -48.583 -20.100 54.875 1.00 38.69 181 ALA A N 1
ATOM 1363 C CA . ALA A 1 181 ? -48.957 -20.752 56.136 1.00 38.69 181 ALA A CA 1
ATOM 1364 C C . ALA A 1 181 ? -50.453 -20.669 56.517 1.00 38.69 181 ALA A C 1
ATOM 1366 O O . ALA A 1 181 ? -50.801 -21.079 57.619 1.00 38.69 181 ALA A O 1
ATOM 1367 N N . ALA A 1 182 ? -51.344 -20.155 55.657 1.00 35.22 182 ALA A N 1
ATOM 1368 C CA . ALA A 1 182 ? -52.722 -19.832 56.067 1.00 35.22 182 ALA A CA 1
ATOM 1369 C C . ALA A 1 182 ? -53.852 -20.341 55.146 1.00 35.22 182 ALA A C 1
ATOM 1371 O O . ALA A 1 182 ? -54.916 -19.729 55.116 1.00 35.22 182 ALA A O 1
ATOM 1372 N N . HIS A 1 183 ? -53.673 -21.436 54.394 1.00 32.72 183 HIS A N 1
ATOM 1373 C CA . HIS A 1 183 ? -54.792 -22.023 53.635 1.00 32.72 183 HIS A CA 1
ATOM 1374 C C . HIS A 1 183 ? -54.672 -23.543 53.441 1.00 32.72 183 HIS A C 1
ATOM 1376 O O . HIS A 1 183 ? -54.470 -23.995 52.320 1.00 32.72 183 HIS A O 1
ATOM 1382 N N . THR A 1 184 ? -54.809 -24.337 54.507 1.00 36.75 184 THR A N 1
ATOM 1383 C CA . THR A 1 184 ? -55.227 -25.756 54.418 1.00 36.75 184 THR A CA 1
ATOM 1384 C C . THR A 1 184 ? -55.726 -26.246 55.783 1.00 36.75 184 THR A C 1
ATOM 1386 O O . THR A 1 184 ? -55.014 -26.970 56.476 1.00 36.75 184 THR A O 1
ATOM 1389 N N . THR A 1 185 ? -56.934 -25.857 56.183 1.00 31.88 185 THR A N 1
ATOM 1390 C CA . THR A 1 185 ? -57.711 -26.578 57.203 1.00 31.88 185 THR A CA 1
ATOM 1391 C C . THR A 1 185 ? -59.194 -26.456 56.870 1.00 31.88 185 THR A C 1
ATOM 1393 O O . THR A 1 185 ? -59.714 -25.347 56.895 1.00 31.88 185 THR A O 1
ATOM 1396 N N . GLU A 1 186 ? -59.797 -27.618 56.602 1.00 30.86 186 GLU A N 1
ATOM 1397 C CA . GLU A 1 186 ? -61.205 -27.980 56.850 1.00 30.86 186 GLU A CA 1
ATOM 1398 C C . GLU A 1 186 ? -62.294 -27.385 55.938 1.00 30.86 186 GLU A C 1
ATOM 1400 O O . GLU A 1 186 ? -62.633 -26.217 56.052 1.00 30.86 186 GLU A O 1
ATOM 1405 N N . GLU A 1 187 ? -62.816 -28.245 55.049 1.00 33.78 187 GLU A N 1
ATOM 1406 C CA . GLU A 1 187 ? -64.197 -28.380 54.517 1.00 33.78 187 GLU A CA 1
ATOM 1407 C C . GLU A 1 187 ? -64.093 -29.293 53.272 1.00 33.78 187 GLU A C 1
ATOM 1409 O O . GLU A 1 187 ? -63.199 -29.096 52.452 1.00 33.78 187 GLU A O 1
ATOM 1414 N N . GLU A 1 188 ? -64.878 -30.329 52.994 1.00 37.00 188 GLU A N 1
ATOM 1415 C CA . GLU A 1 188 ? -65.900 -31.128 53.670 1.00 37.00 188 GLU A CA 1
ATOM 1416 C C . GLU A 1 188 ? -65.980 -32.434 52.839 1.00 37.00 188 GLU A C 1
ATOM 1418 O O . GLU A 1 188 ? -65.682 -32.439 51.640 1.00 37.00 188 GLU A O 1
ATOM 1423 N N . GLU A 1 189 ? -66.302 -33.552 53.486 1.00 38.09 189 GLU A N 1
ATOM 1424 C CA . GLU A 1 189 ? -66.638 -34.819 52.831 1.00 38.09 189 GLU A CA 1
ATOM 1425 C C . GLU A 1 189 ? -67.987 -34.674 52.109 1.00 38.09 189 GLU A C 1
ATOM 1427 O O . GLU A 1 189 ? -68.927 -34.222 52.749 1.00 38.09 189 GLU A O 1
ATOM 1432 N N . GLU A 1 190 ? -68.100 -35.087 50.837 1.00 39.53 190 GLU A N 1
ATOM 1433 C CA . GLU A 1 190 ? -69.265 -35.807 50.276 1.00 39.53 190 GLU A CA 1
ATOM 1434 C C . GLU A 1 190 ? -69.076 -36.155 48.774 1.00 39.53 190 GLU A C 1
ATOM 1436 O O . GLU A 1 190 ? -68.564 -35.346 48.004 1.00 39.53 190 GLU A O 1
ATOM 1441 N N . GLU A 1 191 ? -69.531 -37.371 48.407 1.00 39.12 191 GLU A N 1
ATOM 1442 C CA . GLU A 1 191 ? -69.830 -37.914 47.051 1.00 39.12 191 GLU A CA 1
ATOM 1443 C C . GLU A 1 191 ? -68.632 -38.297 46.130 1.00 39.12 191 GLU A C 1
ATOM 1445 O O . GLU A 1 191 ? -67.693 -37.535 45.955 1.00 39.12 191 GLU A O 1
ATOM 1450 N N . GLU A 1 192 ? -68.526 -39.447 45.440 1.00 42.53 192 GLU A N 1
ATOM 1451 C CA . GLU A 1 192 ? -69.363 -40.635 45.185 1.00 42.53 192 GLU A CA 1
ATOM 1452 C C . GLU A 1 192 ? -68.488 -41.695 44.436 1.00 42.53 192 GLU A C 1
ATOM 1454 O O . GLU A 1 192 ? -67.534 -41.328 43.755 1.00 42.53 192 GLU A O 1
ATOM 1459 N N . GLU A 1 193 ? -68.829 -42.988 44.566 1.00 41.12 193 GLU A N 1
ATOM 1460 C CA . GLU A 1 193 ? -68.533 -44.169 43.703 1.00 41.12 193 GLU A CA 1
ATOM 1461 C C . GLU A 1 193 ? -67.169 -44.347 42.976 1.00 41.12 193 GLU A C 1
ATOM 1463 O O . GLU A 1 193 ? -66.888 -43.695 41.970 1.00 41.12 193 GLU A O 1
ATOM 1468 N N . LEU A 1 194 ? -66.383 -45.379 43.352 1.00 35.19 194 LEU A N 1
ATOM 1469 C CA . LEU A 1 194 ? -66.386 -46.749 42.764 1.00 35.19 194 LEU A CA 1
ATOM 1470 C C . LEU A 1 194 ? -65.306 -47.662 43.383 1.00 35.19 194 LEU A C 1
ATOM 1472 O O . LEU A 1 194 ? -64.149 -47.211 43.537 1.00 35.19 194 LEU A O 1
#

Mean predicted aligned error: 21.88 Å

InterPro domains:
  IPR022784 Ribosome biogenesis protein Alb1 [PF09135] (16-121)
  IPR053278 Shuttling pre-60S factor ECM1 [PTHR28280] (1-191)

Sequence (194 aa):
MAKTAPMKKGKNPISVRSRASKRASSPSIDTDKSLKNVKPPNESVNYRPSVLAVHQSAGVSKKSKNGRKTLLSAKAKRRQEKGMDRAEAVMDKKEIRIVKSKDRSRTVQERSKAWEDLNKKMLAKKAQEDALALGLELGKESLVLDDGTKDMEEVDVDAMVSAVAGLKASASSSGKAELAAAHTTEEEEEEEEL

pLDDT: mean 70.68, std 19.27, range [30.86, 97.81]

Foldseek 3Di:
DDDDDDDDPPPDDDPCPDPVVVVVPDPPDPPDCVCVPDDPDDDPPPCPPPPCVVVVPVPPPDPDQPDPSVDDDPVRVVVVVVVVVVVVVVVVVVVVVVVVVVVVVVVVVVVVVVVVVVVLVVLLVVLVVLCVVVVNCPDPPVPDPPVDDDDPPCPVSVVSSVVSVVVVVVVVVVVVPPPPPPDDDDDDDDDDDD

Radius of gyration: 45.13 Å; Cα contacts (8 Å, |Δi|>4): 25; chains: 1; bounding box: 104×65×101 Å

Solvent-accessible surface area (backbone atoms only — not comparable to full-atom values): 12741 Å² total; per-residue (Å²): 136,86,85,79,78,85,80,70,90,83,77,66,81,76,51,82,86,37,73,65,44,58,54,70,73,39,94,72,74,88,66,70,71,72,67,74,76,56,76,75,80,78,83,67,89,74,79,65,81,50,82,65,60,71,56,75,72,64,67,89,76,72,80,78,62,64,72,82,62,60,58,72,51,72,72,53,45,56,52,49,51,58,49,48,58,53,49,52,60,49,48,56,54,47,52,55,49,49,50,56,50,50,52,54,51,47,56,50,51,55,52,47,49,57,48,51,52,50,49,51,53,52,49,47,51,50,36,50,53,53,33,52,74,70,68,49,82,73,69,84,80,76,78,70,86,70,96,67,90,79,78,78,71,83,72,55,56,68,57,52,43,49,50,48,50,52,53,55,51,51,60,58,54,63,69,62,64,73,79,76,78,82,84,88,79,91,87,78,92,80,90,80,92,134

Organism: NCBI:txid1763456